Protein AF-A0A830EBN1-F1 (afdb_monomer_lite)

Structure (mmCIF, N/CA/C/O backbone):
data_AF-A0A830EBN1-F1
#
_entry.id   AF-A0A830EBN1-F1
#
loop_
_atom_site.group_PDB
_atom_site.id
_atom_site.type_symbol
_atom_site.label_atom_id
_atom_site.label_alt_id
_atom_site.label_comp_id
_atom_site.label_asym_id
_atom_site.label_entity_id
_atom_site.label_seq_id
_atom_site.pdbx_PDB_ins_code
_atom_site.Cartn_x
_atom_site.Cartn_y
_atom_site.Cartn_z
_atom_site.occupancy
_atom_site.B_iso_or_equiv
_atom_site.auth_seq_id
_atom_site.auth_comp_id
_atom_site.auth_asym_id
_atom_site.auth_atom_id
_atom_site.pdbx_PDB_model_num
ATOM 1 N N . MET A 1 1 ? -0.685 -20.969 8.853 1.00 70.69 1 MET A N 1
ATOM 2 C CA . MET A 1 1 ? -1.370 -19.666 8.851 1.00 70.69 1 MET A CA 1
ATOM 3 C C . MET A 1 1 ? -0.348 -18.597 8.576 1.00 70.69 1 MET A C 1
ATOM 5 O O . MET A 1 1 ? 0.667 -18.531 9.270 1.00 70.69 1 MET A O 1
ATOM 9 N N . CYS A 1 2 ? -0.583 -17.829 7.527 1.00 92.38 2 CYS A N 1
ATOM 10 C CA . CYS A 1 2 ? 0.282 -16.742 7.119 1.00 92.38 2 CYS A CA 1
ATOM 11 C C . CYS A 1 2 ? -0.024 -15.488 7.943 1.00 92.38 2 CYS A C 1
ATOM 13 O O . CYS A 1 2 ? -1.070 -15.377 8.577 1.00 92.38 2 CYS A O 1
ATOM 15 N N . LYS A 1 3 ? 0.918 -14.539 7.991 1.00 92.75 3 LYS A N 1
ATOM 16 C CA . LYS A 1 3 ? 0.758 -13.312 8.793 1.00 92.75 3 LYS A CA 1
ATOM 17 C C . LYS A 1 3 ? -0.516 -12.542 8.419 1.00 92.75 3 LYS A C 1
ATOM 19 O O . LYS A 1 3 ? -1.143 -11.963 9.300 1.00 92.75 3 LYS A O 1
ATOM 24 N N . VAL A 1 4 ? -0.882 -12.558 7.136 1.00 96.50 4 VAL A N 1
ATOM 25 C CA . VAL A 1 4 ? -2.107 -11.932 6.628 1.00 96.50 4 VAL A CA 1
ATOM 26 C C . VAL A 1 4 ? -3.344 -12.624 7.210 1.00 96.50 4 VAL A C 1
ATOM 28 O O . VAL A 1 4 ? -4.146 -11.926 7.817 1.00 96.50 4 VAL A O 1
ATOM 31 N N . ASP A 1 5 ? -3.435 -13.962 7.178 1.00 96.12 5 ASP A N 1
ATOM 32 C CA . ASP A 1 5 ? -4.521 -14.723 7.834 1.00 96.12 5 ASP A CA 1
ATOM 33 C C . ASP A 1 5 ? -4.655 -14.373 9.317 1.00 96.12 5 ASP A C 1
ATOM 35 O O . ASP A 1 5 ? -5.743 -14.099 9.818 1.00 96.12 5 ASP A O 1
ATOM 39 N N . VAL A 1 6 ? -3.520 -14.349 10.026 1.00 96.12 6 VAL A N 1
ATOM 40 C CA . VAL A 1 6 ? -3.481 -14.040 11.460 1.00 96.12 6 VAL A CA 1
ATOM 41 C C . VAL A 1 6 ? -4.021 -12.634 11.721 1.00 96.12 6 VAL A C 1
ATOM 43 O O . VAL A 1 6 ? -4.762 -12.426 12.680 1.00 96.12 6 VAL A O 1
ATOM 46 N N . ALA A 1 7 ? -3.673 -11.663 10.875 1.00 96.69 7 ALA A N 1
ATOM 47 C CA . ALA A 1 7 ? -4.194 -10.307 10.976 1.00 96.69 7 ALA A CA 1
ATOM 48 C C . ALA A 1 7 ? -5.689 -10.232 10.610 1.00 96.69 7 ALA A C 1
ATOM 50 O O . ALA A 1 7 ? -6.449 -9.568 11.318 1.00 96.69 7 ALA A O 1
ATOM 51 N N . ILE A 1 8 ? -6.136 -10.943 9.571 1.00 97.44 8 ILE A N 1
ATOM 52 C CA . ILE A 1 8 ? -7.555 -11.032 9.195 1.00 97.44 8 ILE A CA 1
ATOM 53 C C . ILE A 1 8 ? -8.380 -11.544 10.376 1.00 97.44 8 ILE A C 1
ATOM 55 O O . ILE A 1 8 ? -9.360 -10.903 10.756 1.00 97.44 8 ILE A O 1
ATOM 59 N N . GLU A 1 9 ? -7.957 -12.640 11.004 1.00 96.12 9 GLU A N 1
ATOM 60 C CA . GLU A 1 9 ? -8.670 -13.243 12.129 1.00 96.12 9 GLU A CA 1
ATOM 61 C C . GLU A 1 9 ? -8.631 -12.349 13.378 1.00 96.12 9 GLU A C 1
ATOM 63 O O . GLU A 1 9 ? -9.677 -12.017 13.942 1.00 96.12 9 GLU A O 1
ATOM 68 N N . ARG A 1 10 ? -7.443 -11.874 13.781 1.00 95.81 10 ARG A N 1
ATOM 69 C CA . ARG A 1 10 ? -7.257 -11.045 14.990 1.00 95.81 10 ARG A CA 1
ATOM 70 C C . ARG A 1 10 ? -8.081 -9.757 14.949 1.00 95.81 10 ARG A C 1
ATOM 72 O O . ARG A 1 10 ? -8.691 -9.356 15.949 1.00 95.81 10 ARG A O 1
ATOM 79 N N . TYR A 1 11 ? -8.110 -9.094 13.797 1.00 95.94 11 TYR A N 1
ATOM 80 C CA . TYR A 1 11 ? -8.814 -7.822 13.636 1.00 95.94 11 TYR A CA 1
ATOM 81 C C . TYR A 1 11 ? -10.229 -7.993 13.065 1.00 95.94 11 TYR A C 1
ATOM 83 O O . TYR A 1 11 ? -11.012 -7.041 13.067 1.00 95.94 11 TYR A O 1
ATOM 91 N N . GLY A 1 12 ? -10.627 -9.214 12.697 1.00 95.31 12 GLY A N 1
ATOM 92 C CA . GLY A 1 12 ? -11.934 -9.503 12.108 1.00 95.31 12 GLY A CA 1
ATOM 93 C C . GLY A 1 12 ? -12.144 -8.713 10.819 1.00 95.31 12 GLY A C 1
ATOM 94 O O . GLY A 1 12 ? -13.137 -7.993 10.697 1.00 95.31 12 GLY A O 1
ATOM 95 N N . LEU A 1 13 ? -11.161 -8.770 9.917 1.00 95.94 13 LEU A N 1
ATOM 96 C CA . LEU A 1 13 ? -11.198 -8.055 8.646 1.00 95.94 13 LEU A CA 1
ATOM 97 C C . LEU A 1 13 ? -12.148 -8.765 7.684 1.00 95.94 13 LEU A C 1
ATOM 99 O O . LEU A 1 13 ? -12.043 -9.967 7.459 1.00 95.94 13 LEU A O 1
ATOM 103 N N . ALA A 1 14 ? -13.066 -8.000 7.102 1.00 93.00 14 ALA A N 1
ATOM 104 C CA . ALA A 1 14 ? -14.012 -8.486 6.108 1.00 93.00 14 ALA A CA 1
ATOM 105 C C . ALA A 1 14 ? -13.741 -7.844 4.746 1.00 93.00 14 ALA A C 1
ATOM 107 O O . ALA A 1 14 ? -13.269 -6.697 4.666 1.00 93.00 14 ALA A O 1
ATOM 108 N N . ALA A 1 15 ? -14.091 -8.568 3.682 1.00 91.75 15 ALA A N 1
ATOM 109 C CA . ALA A 1 15 ? -14.061 -8.049 2.323 1.00 91.75 15 ALA A CA 1
ATOM 110 C C . ALA A 1 15 ? -14.833 -6.714 2.224 1.00 91.75 15 ALA A C 1
ATOM 112 O O . ALA A 1 15 ? -15.796 -6.490 2.964 1.00 91.75 15 ALA A O 1
ATOM 113 N N . PRO A 1 16 ? -14.415 -5.788 1.345 1.00 83.62 16 PRO A N 1
ATOM 114 C CA . PRO A 1 16 ? -15.029 -4.462 1.252 1.00 83.62 16 PRO A CA 1
ATOM 115 C C . PRO A 1 16 ? -16.444 -4.492 0.660 1.00 83.62 16 PRO A C 1
ATOM 117 O O . PRO A 1 16 ? -17.222 -3.570 0.884 1.00 83.62 16 PRO A O 1
ATOM 120 N N . THR A 1 17 ? -16.790 -5.539 -0.091 1.00 80.50 17 THR A N 1
ATOM 121 C CA . THR A 1 17 ? -18.107 -5.704 -0.714 1.00 80.50 17 THR A CA 1
ATOM 122 C C . THR A 1 17 ? -18.579 -7.145 -0.553 1.00 80.50 17 THR A C 1
ATOM 124 O O . THR A 1 17 ? -17.757 -8.052 -0.450 1.00 80.50 17 THR A O 1
ATOM 127 N N . GLY A 1 18 ? -19.893 -7.376 -0.609 1.00 83.00 18 GLY A N 1
ATOM 128 C CA . GLY A 1 18 ? -20.471 -8.728 -0.584 1.00 83.00 18 GLY A CA 1
ATOM 129 C C . GLY A 1 18 ? -20.255 -9.546 -1.864 1.00 83.00 18 GLY A C 1
ATOM 130 O O . GLY A 1 18 ? -20.915 -10.561 -2.041 1.00 83.00 18 GLY A O 1
ATOM 131 N N . ARG A 1 19 ? -19.392 -9.087 -2.784 1.00 86.50 19 ARG A N 1
ATOM 132 C CA . ARG A 1 19 ? -18.994 -9.834 -3.988 1.00 86.50 19 ARG A CA 1
ATOM 133 C C . ARG A 1 19 ? -17.970 -10.931 -3.678 1.00 86.50 19 ARG A C 1
ATOM 135 O O . ARG A 1 19 ? -17.859 -11.865 -4.462 1.00 86.50 19 ARG A O 1
ATOM 142 N N . TYR A 1 20 ? -17.223 -10.792 -2.588 1.00 90.69 20 TYR A N 1
ATOM 143 C CA . TYR A 1 20 ? -16.140 -11.700 -2.222 1.00 90.69 20 TYR A CA 1
ATOM 144 C C . TYR A 1 20 ? -16.466 -12.350 -0.881 1.00 90.69 20 TYR A C 1
ATOM 146 O O . TYR A 1 20 ? -16.940 -11.665 0.030 1.00 90.69 20 TYR A O 1
ATOM 154 N N . ASP A 1 21 ? -16.198 -13.648 -0.763 1.00 92.06 21 ASP A N 1
ATOM 155 C CA . ASP A 1 21 ? -16.495 -14.408 0.453 1.00 92.06 21 ASP A CA 1
ATOM 156 C C . ASP A 1 21 ? -15.495 -14.086 1.576 1.00 92.06 21 ASP A C 1
ATOM 158 O O . ASP A 1 21 ? -15.846 -14.094 2.758 1.00 92.06 21 ASP A O 1
ATOM 162 N N . SER A 1 22 ? -14.260 -13.728 1.211 1.00 94.81 22 SER A N 1
ATOM 163 C CA . SER A 1 22 ? -13.191 -13.383 2.145 1.00 94.81 22 SER A CA 1
ATOM 164 C C . SER A 1 22 ? -12.309 -12.224 1.660 1.00 94.81 22 SER A C 1
ATOM 166 O O . SER A 1 22 ? -12.374 -11.773 0.512 1.00 94.81 22 SER A O 1
ATOM 168 N N . VAL A 1 23 ? -11.464 -11.713 2.563 1.00 96.38 23 VAL A N 1
ATOM 169 C CA . VAL A 1 23 ? -10.404 -10.754 2.203 1.00 96.38 23 VAL A CA 1
ATOM 170 C C . VAL A 1 23 ? -9.401 -11.396 1.242 1.00 96.38 23 VAL A C 1
ATOM 172 O O . VAL A 1 23 ? -8.909 -10.712 0.349 1.00 96.38 23 VAL A O 1
ATOM 175 N N . ASP A 1 24 ? -9.139 -12.694 1.382 1.00 96.12 24 ASP A N 1
ATOM 176 C CA . ASP A 1 24 ? -8.218 -13.432 0.519 1.00 96.12 24 ASP A CA 1
ATOM 177 C C . ASP A 1 24 ? -8.736 -13.525 -0.917 1.00 96.12 24 ASP A C 1
ATOM 179 O O . ASP A 1 24 ? -7.998 -13.212 -1.853 1.00 96.12 24 ASP A O 1
ATOM 183 N N . ASP A 1 25 ? -10.026 -13.824 -1.094 1.00 94.06 25 ASP A N 1
ATOM 184 C CA . ASP A 1 25 ? -10.668 -13.838 -2.416 1.00 94.06 25 ASP A CA 1
ATOM 185 C C . ASP A 1 25 ? -10.613 -12.459 -3.076 1.00 94.06 25 ASP A C 1
ATOM 187 O O . ASP A 1 25 ? -10.340 -12.335 -4.272 1.00 94.06 25 ASP A O 1
ATOM 191 N N . TYR A 1 26 ? -10.836 -11.402 -2.289 1.00 94.62 26 TYR A N 1
ATOM 192 C CA . TYR A 1 26 ? -10.704 -10.029 -2.765 1.00 94.62 26 TYR A CA 1
ATOM 193 C C . TYR A 1 26 ? -9.268 -9.723 -3.215 1.00 94.62 26 TYR A C 1
ATOM 195 O O . TYR A 1 26 ? -9.061 -9.188 -4.306 1.00 94.62 26 TYR A O 1
ATOM 203 N N . LEU A 1 27 ? -8.270 -10.069 -2.398 1.00 94.81 27 LEU A N 1
ATOM 204 C CA . LEU A 1 27 ? -6.861 -9.821 -2.700 1.00 94.81 27 LEU A CA 1
ATOM 205 C C . LEU A 1 27 ? -6.412 -10.582 -3.955 1.00 94.81 27 LEU A C 1
ATOM 207 O O . LEU A 1 27 ? -5.762 -9.985 -4.815 1.00 94.81 27 LEU A O 1
ATOM 211 N N . LEU A 1 28 ? -6.794 -11.855 -4.102 1.00 92.56 28 LEU A N 1
ATOM 212 C CA . LEU A 1 28 ? -6.519 -12.654 -5.300 1.00 92.56 28 LEU A CA 1
ATOM 213 C C . LEU A 1 28 ? -7.176 -12.063 -6.545 1.00 92.56 28 LEU A C 1
ATOM 215 O O . LEU A 1 28 ? -6.511 -11.903 -7.571 1.00 92.56 28 LEU A O 1
ATOM 219 N N . ALA A 1 29 ? -8.461 -11.712 -6.470 1.00 90.50 29 ALA A N 1
ATOM 220 C CA . ALA A 1 29 ? -9.191 -11.168 -7.608 1.00 90.50 29 ALA A CA 1
ATOM 221 C C . ALA A 1 29 ? -8.582 -9.844 -8.090 1.00 90.50 29 ALA A C 1
ATOM 223 O O . ALA A 1 29 ? -8.329 -9.684 -9.283 1.00 90.50 29 ALA A O 1
ATOM 224 N N . ARG A 1 30 ? -8.257 -8.929 -7.167 1.00 88.06 30 ARG A N 1
ATOM 225 C CA . ARG A 1 30 ? -7.616 -7.646 -7.500 1.00 88.06 30 ARG A CA 1
ATOM 226 C C . ARG A 1 30 ? -6.186 -7.822 -7.998 1.00 88.06 30 ARG A C 1
ATOM 228 O O . ARG A 1 30 ? -5.769 -7.120 -8.916 1.00 88.06 30 ARG A O 1
ATOM 235 N N . TRP A 1 31 ? -5.429 -8.756 -7.426 1.00 91.44 31 TRP A N 1
ATOM 236 C CA . TRP A 1 31 ? -4.068 -9.039 -7.874 1.00 91.44 31 TRP A CA 1
ATOM 237 C C . TRP A 1 31 ? -4.034 -9.641 -9.280 1.00 91.44 31 TRP A C 1
ATOM 239 O O . TRP A 1 31 ? -3.202 -9.251 -10.098 1.00 91.44 31 TRP A O 1
ATOM 249 N N . THR A 1 32 ? -4.940 -10.562 -9.595 1.00 81.00 32 THR A N 1
ATOM 250 C CA . THR A 1 32 ? -4.980 -11.245 -10.898 1.00 81.00 32 THR A CA 1
ATOM 251 C C . THR A 1 32 ? -5.745 -10.463 -11.965 1.00 81.00 32 THR A C 1
ATOM 253 O O . THR A 1 32 ? -5.464 -10.630 -13.149 1.00 81.00 32 THR A O 1
ATOM 256 N N . GLY A 1 33 ? -6.672 -9.588 -11.567 1.00 81.19 33 GLY A N 1
ATOM 257 C CA . GLY A 1 33 ? -7.647 -8.965 -12.467 1.00 81.19 33 GLY A CA 1
ATOM 258 C C . GLY A 1 33 ? -8.794 -9.908 -12.859 1.00 81.19 33 GLY A C 1
ATOM 259 O O . GLY A 1 33 ? -9.519 -9.634 -13.814 1.00 81.19 33 GLY A O 1
ATOM 260 N N . ALA A 1 34 ? -8.970 -11.033 -12.154 1.00 77.38 34 ALA A N 1
ATOM 261 C CA . ALA A 1 34 ? -9.977 -12.047 -12.484 1.00 77.38 34 ALA A CA 1
ATOM 262 C C . ALA A 1 34 ? -11.432 -11.544 -12.384 1.00 77.38 34 ALA A C 1
ATOM 264 O O . ALA A 1 34 ? -12.339 -12.152 -12.947 1.00 77.38 34 ALA A O 1
ATOM 265 N N . ASP A 1 35 ? -11.667 -10.423 -11.699 1.00 76.56 35 ASP A N 1
ATOM 266 C CA . ASP A 1 35 ? -12.977 -9.778 -11.566 1.00 76.56 35 ASP A CA 1
ATOM 267 C C . ASP A 1 35 ? -13.292 -8.760 -12.679 1.00 76.56 35 ASP A C 1
ATOM 269 O O . ASP A 1 35 ? -14.296 -8.042 -12.600 1.00 76.56 35 ASP A O 1
ATOM 273 N N . GLY A 1 36 ? -12.453 -8.707 -13.718 1.00 66.31 36 GLY A N 1
ATOM 274 C CA . GLY A 1 36 ? -12.587 -7.784 -14.843 1.00 66.31 36 GLY A CA 1
ATOM 275 C C . GLY A 1 36 ? -12.057 -6.376 -14.562 1.00 66.31 36 GLY A C 1
ATOM 276 O O . GLY A 1 36 ? -12.215 -5.498 -15.409 1.00 66.31 36 GLY A O 1
ATOM 277 N N . GLY A 1 37 ? -11.451 -6.144 -13.392 1.00 66.69 37 GLY A N 1
ATOM 278 C CA . GLY A 1 37 ? -10.714 -4.922 -13.083 1.00 66.69 37 GLY A CA 1
ATOM 279 C C . GLY A 1 37 ? -9.253 -4.974 -13.535 1.00 66.69 37 GLY A C 1
ATOM 280 O O . GLY A 1 37 ? -8.703 -6.033 -13.837 1.00 66.69 37 GLY A O 1
ATOM 281 N N . GLU A 1 38 ? -8.590 -3.816 -13.534 1.00 68.81 38 GLU A N 1
ATOM 282 C CA . GLU A 1 38 ? -7.138 -3.756 -13.721 1.00 68.81 38 GLU A CA 1
ATOM 283 C C . GLU A 1 38 ? -6.427 -4.494 -12.581 1.00 68.81 38 GLU A C 1
ATOM 285 O O . GLU A 1 38 ? -6.765 -4.317 -11.403 1.00 68.81 38 GLU A O 1
ATOM 290 N N . SER A 1 39 ? -5.438 -5.311 -12.951 1.00 74.69 39 SER A N 1
ATOM 291 C CA . SER A 1 39 ? -4.598 -6.040 -12.004 1.00 74.69 39 SER A CA 1
ATOM 292 C C . SER A 1 39 ? -3.743 -5.078 -11.179 1.00 74.69 39 SER A C 1
ATOM 294 O O . SER A 1 39 ? -3.021 -4.237 -11.719 1.00 74.69 39 SER A O 1
ATOM 296 N N . GLU A 1 40 ? -3.782 -5.245 -9.860 1.00 80.25 40 GLU A N 1
ATOM 297 C CA . GLU A 1 40 ? -3.013 -4.437 -8.921 1.00 80.25 40 GLU A CA 1
ATOM 298 C C . GLU A 1 40 ? -1.654 -5.048 -8.556 1.00 80.25 40 GLU A C 1
ATOM 300 O O . GLU A 1 40 ? -1.449 -6.264 -8.531 1.00 80.25 40 GLU A O 1
ATOM 305 N N . GLY A 1 41 ? -0.701 -4.178 -8.217 1.00 78.25 41 GLY A N 1
ATOM 306 C CA . GLY A 1 41 ? 0.607 -4.577 -7.707 1.00 78.25 41 GLY A CA 1
ATOM 307 C C . GLY A 1 41 ? 0.604 -4.856 -6.201 1.00 78.25 41 GLY A C 1
ATOM 308 O O . GLY A 1 41 ? -0.194 -4.308 -5.442 1.00 78.25 41 GLY A O 1
ATOM 309 N N . TYR A 1 42 ? 1.588 -5.633 -5.737 1.00 85.44 42 TYR A N 1
ATOM 310 C CA . TYR A 1 42 ? 1.730 -6.003 -4.322 1.00 85.44 42 TYR A CA 1
ATOM 311 C C . TYR A 1 42 ? 1.743 -4.808 -3.363 1.00 85.44 42 TYR A C 1
ATOM 313 O O . TYR A 1 42 ? 1.192 -4.899 -2.270 1.00 85.44 42 TYR A O 1
ATOM 321 N N . LYS A 1 43 ? 2.371 -3.688 -3.746 1.00 84.38 43 LYS A N 1
ATOM 322 C CA . LYS A 1 43 ? 2.459 -2.491 -2.895 1.00 84.38 43 LYS A CA 1
ATOM 323 C C . LYS A 1 43 ? 1.090 -1.848 -2.668 1.00 84.38 43 LYS A C 1
ATOM 325 O O . LYS A 1 43 ? 0.768 -1.548 -1.524 1.00 84.38 43 LYS A O 1
ATOM 330 N N . SER A 1 44 ? 0.292 -1.699 -3.725 1.00 87.00 44 SER A N 1
ATOM 331 C CA . SER A 1 44 ? -1.061 -1.138 -3.644 1.00 87.00 44 SER A CA 1
ATOM 332 C C . SER A 1 44 ? -1.956 -2.001 -2.759 1.00 87.00 44 SER A C 1
ATOM 334 O O . SER A 1 44 ? -2.552 -1.498 -1.810 1.00 87.00 44 SER A O 1
ATOM 336 N N . LEU A 1 45 ? -1.930 -3.320 -2.970 1.00 93.25 45 LEU A N 1
ATOM 337 C CA . LEU A 1 45 ? -2.686 -4.276 -2.156 1.00 93.25 45 LEU A CA 1
ATOM 338 C C . LEU A 1 45 ? -2.238 -4.292 -0.691 1.00 93.25 45 LEU A C 1
ATOM 340 O O . LEU A 1 45 ? -3.064 -4.409 0.210 1.00 93.25 45 LEU A O 1
ATOM 344 N N . THR A 1 46 ? -0.937 -4.134 -0.438 1.00 93.19 46 THR A N 1
ATOM 345 C CA . THR A 1 46 ? -0.397 -4.033 0.926 1.00 93.19 46 THR A CA 1
ATOM 346 C C . THR A 1 46 ? -0.904 -2.778 1.627 1.00 93.19 46 THR A C 1
ATOM 348 O O . THR A 1 46 ? -1.368 -2.861 2.760 1.00 93.19 46 THR A O 1
ATOM 351 N N . ALA A 1 47 ? -0.847 -1.626 0.953 1.00 93.31 47 ALA A N 1
ATOM 352 C CA . ALA A 1 47 ? -1.344 -0.373 1.507 1.00 93.31 47 ALA A CA 1
ATOM 353 C C . ALA A 1 47 ? -2.849 -0.450 1.784 1.00 93.31 47 ALA A C 1
ATOM 355 O O . ALA A 1 47 ? -3.286 -0.101 2.876 1.00 93.31 47 ALA A O 1
ATOM 356 N N . TRP A 1 48 ? -3.628 -0.982 0.838 1.00 95.69 48 TRP A N 1
ATOM 357 C CA . TRP A 1 48 ? -5.058 -1.217 1.022 1.00 95.69 48 TRP A CA 1
ATOM 358 C C . TRP A 1 48 ? -5.341 -2.103 2.245 1.00 95.69 48 TRP A C 1
ATOM 360 O O . TRP A 1 48 ? -6.149 -1.743 3.103 1.00 95.69 48 TRP A O 1
ATOM 370 N N . PHE A 1 49 ? -4.639 -3.234 2.361 1.00 98.00 49 PHE A N 1
ATOM 371 C CA . PHE A 1 49 ? -4.813 -4.174 3.466 1.00 98.00 49 PHE A CA 1
ATOM 372 C C . PHE A 1 49 ? -4.488 -3.529 4.819 1.00 98.00 49 PHE A C 1
ATOM 374 O O . PHE A 1 49 ? -5.289 -3.597 5.753 1.00 98.00 49 PHE A O 1
ATOM 381 N N . ASN A 1 50 ? -3.341 -2.854 4.917 1.00 98.12 50 ASN A N 1
ATOM 382 C CA . ASN A 1 50 ? -2.901 -2.224 6.159 1.00 98.12 50 ASN A CA 1
ATOM 383 C C . ASN A 1 50 ? -3.804 -1.055 6.568 1.00 98.12 50 ASN A C 1
ATOM 385 O O . ASN A 1 50 ? -4.128 -0.929 7.746 1.00 98.12 50 ASN A O 1
ATOM 389 N N . LYS A 1 51 ? -4.275 -0.240 5.615 1.00 97.62 51 LYS A N 1
ATOM 390 C CA . LYS A 1 51 ? -5.249 0.829 5.892 1.00 97.62 51 LYS A CA 1
ATOM 391 C C . LYS A 1 51 ? -6.577 0.266 6.390 1.00 97.62 51 LYS A C 1
ATOM 393 O O . LYS A 1 51 ? -7.198 0.845 7.275 1.00 97.62 51 LYS A O 1
ATOM 398 N N . ARG A 1 52 ? -7.001 -0.897 5.888 1.00 96.75 52 ARG A N 1
ATOM 399 C CA . ARG A 1 52 ? -8.209 -1.568 6.384 1.00 96.75 52 ARG A CA 1
ATOM 400 C C . ARG A 1 52 ? -8.034 -2.123 7.798 1.00 96.75 52 ARG A C 1
ATOM 402 O O . ARG A 1 52 ? -8.964 -2.036 8.597 1.00 96.75 52 ARG A O 1
ATOM 409 N N . LEU A 1 53 ? -6.848 -2.637 8.124 1.00 97.62 53 LEU A N 1
ATOM 410 C CA . LEU A 1 53 ? -6.482 -3.000 9.495 1.00 97.62 53 LEU A CA 1
ATOM 411 C C . LEU A 1 53 ? -6.521 -1.770 10.413 1.00 97.62 53 LEU A C 1
ATOM 413 O O . LEU A 1 53 ? -7.164 -1.819 11.461 1.00 97.62 53 LEU A O 1
ATOM 417 N N . LEU A 1 54 ? -5.909 -0.662 9.989 1.00 97.94 54 LEU A N 1
ATOM 418 C CA . LEU A 1 54 ? -5.893 0.607 10.719 1.00 97.94 54 LEU A CA 1
ATOM 419 C C . LEU A 1 54 ? -7.310 1.117 11.006 1.00 97.94 54 LEU A C 1
ATOM 421 O O . LEU A 1 54 ? -7.668 1.332 12.162 1.00 97.94 54 LEU A O 1
ATOM 425 N N . ALA A 1 55 ? -8.143 1.208 9.966 1.00 97.12 55 ALA A N 1
ATOM 426 C CA . ALA A 1 55 ? -9.545 1.598 10.079 1.00 97.12 55 ALA A CA 1
ATOM 427 C C . ALA A 1 55 ? -10.289 0.731 11.097 1.00 97.12 55 ALA A C 1
ATOM 429 O O . ALA A 1 55 ? -11.008 1.241 11.953 1.00 97.12 55 ALA A O 1
ATOM 430 N N . ARG A 1 56 ? -10.055 -0.585 11.070 1.00 97.06 56 ARG A N 1
ATOM 431 C CA . ARG A 1 56 ? -10.705 -1.510 11.994 1.00 97.06 56 ARG A CA 1
ATOM 432 C C . ARG A 1 56 ? -10.286 -1.300 13.448 1.00 97.06 56 ARG A C 1
ATOM 434 O O . ARG A 1 56 ? -11.107 -1.462 14.354 1.00 97.06 56 ARG A O 1
ATOM 441 N N . VAL A 1 57 ? -9.023 -0.962 13.686 1.00 97.62 57 VAL A N 1
ATOM 442 C CA . VAL A 1 57 ? -8.531 -0.610 15.024 1.00 97.62 57 VAL A CA 1
ATOM 443 C C . VAL A 1 57 ? -9.133 0.714 15.486 1.00 97.62 57 VAL A C 1
ATOM 445 O O . VAL A 1 57 ? -9.545 0.807 16.640 1.00 97.62 57 VAL A O 1
ATOM 448 N N . TYR A 1 58 ? -9.276 1.696 14.597 1.00 97.12 58 TYR A N 1
ATOM 449 C CA . TYR A 1 58 ? -9.877 2.990 14.934 1.00 97.12 58 TYR A CA 1
ATOM 450 C C . TYR A 1 58 ? -11.350 2.834 15.309 1.00 97.12 58 TYR A C 1
ATOM 452 O O . TYR A 1 58 ? -11.755 3.270 16.386 1.00 97.12 58 TYR A O 1
ATOM 460 N N . GLU A 1 59 ? -12.122 2.103 14.500 1.00 95.44 59 GLU A N 1
ATOM 461 C CA . GLU A 1 59 ? -13.526 1.783 14.784 1.00 95.44 59 GLU A CA 1
ATOM 462 C C . GLU A 1 59 ? -13.706 1.134 16.163 1.00 95.44 59 GLU A C 1
ATOM 464 O O . GLU A 1 59 ? -14.599 1.509 16.922 1.00 95.44 59 GLU A O 1
ATOM 469 N N . ARG A 1 60 ? -12.858 0.152 16.506 1.00 95.88 60 ARG A N 1
ATOM 470 C CA . ARG A 1 60 ? -12.939 -0.577 17.785 1.00 95.88 60 ARG A CA 1
ATOM 471 C C . ARG A 1 60 ? -12.648 0.307 18.999 1.00 95.88 60 ARG A C 1
ATOM 473 O O . ARG A 1 60 ? -13.152 0.003 20.076 1.00 95.88 60 ARG A O 1
ATOM 480 N N . ASN A 1 61 ? -11.873 1.373 18.819 1.00 96.69 61 ASN A N 1
ATOM 481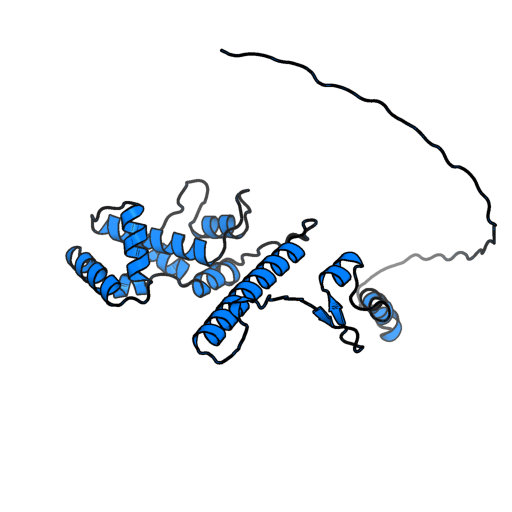 C CA . ASN A 1 61 ? -11.516 2.322 19.874 1.00 96.69 61 ASN A CA 1
ATOM 482 C C . ASN A 1 61 ? -12.341 3.620 19.813 1.00 96.69 61 ASN A C 1
ATOM 484 O O . ASN A 1 61 ? -12.075 4.554 20.559 1.00 96.69 61 ASN A O 1
ATOM 488 N N . GLY A 1 62 ? -13.367 3.686 18.954 1.00 94.62 62 GLY A N 1
ATOM 489 C CA . GLY A 1 62 ? -14.244 4.856 18.847 1.00 94.62 62 GLY A CA 1
ATOM 490 C C . GLY A 1 62 ? -13.576 6.092 18.234 1.00 94.62 62 GLY A C 1
ATOM 491 O O . GLY A 1 62 ? -14.067 7.203 18.431 1.00 94.62 62 GLY A O 1
ATOM 492 N N . ARG A 1 63 ? -12.475 5.905 17.499 1.00 94.88 63 ARG A N 1
ATOM 493 C CA . ARG A 1 63 ? -11.745 6.962 16.789 1.00 94.88 63 ARG A CA 1
ATOM 494 C C . ARG A 1 63 ? -12.378 7.202 15.417 1.00 94.88 63 ARG A C 1
ATOM 496 O O . ARG A 1 63 ? -12.849 6.265 14.775 1.00 94.88 63 ARG A O 1
ATOM 503 N N . ASP A 1 64 ? -12.391 8.460 14.974 1.00 90.69 64 ASP A N 1
ATOM 504 C CA . ASP A 1 64 ? -12.959 8.844 13.676 1.00 90.69 64 ASP A CA 1
ATOM 505 C C . ASP A 1 64 ? -12.174 8.210 12.513 1.00 90.69 64 ASP A C 1
ATOM 507 O O . ASP A 1 64 ? -10.938 8.143 12.534 1.00 90.69 64 ASP A O 1
ATOM 511 N N . VAL A 1 65 ? -12.908 7.749 11.501 1.00 92.50 65 VAL A N 1
ATOM 512 C CA . VAL A 1 65 ? -12.395 7.039 10.332 1.00 92.50 65 VAL A CA 1
ATOM 513 C C . VAL A 1 65 ? -12.792 7.818 9.085 1.00 92.50 65 VAL A C 1
ATOM 515 O O . VAL A 1 65 ? -13.890 7.667 8.552 1.00 92.50 65 VAL A O 1
ATOM 518 N N . THR A 1 66 ? -11.866 8.645 8.605 1.00 94.50 66 THR A N 1
ATOM 519 C CA . THR A 1 66 ? -11.961 9.300 7.296 1.00 94.50 66 THR A CA 1
ATOM 520 C C . THR A 1 66 ? -10.799 8.860 6.423 1.00 94.50 66 THR A C 1
ATOM 522 O O . THR A 1 66 ? -9.698 8.653 6.932 1.00 94.50 66 THR A O 1
ATOM 525 N N . ASP A 1 67 ? -11.020 8.764 5.111 1.00 89.06 67 ASP A N 1
ATOM 526 C CA . ASP A 1 67 ? -9.970 8.361 4.164 1.00 89.06 67 ASP A CA 1
ATOM 527 C C . ASP A 1 67 ? -8.742 9.279 4.261 1.00 89.06 67 ASP A C 1
ATOM 529 O O . ASP A 1 67 ? -7.616 8.803 4.314 1.00 89.06 67 ASP A O 1
ATOM 533 N N . VAL A 1 68 ? -8.957 10.593 4.405 1.00 93.94 68 VAL A N 1
ATOM 534 C CA . VAL A 1 68 ? -7.874 11.582 4.545 1.00 93.94 68 VAL A CA 1
ATOM 535 C C . VAL A 1 68 ? -7.025 11.326 5.795 1.00 93.94 68 VAL A C 1
ATOM 537 O O . VAL A 1 68 ? -5.799 11.380 5.724 1.00 93.94 68 VAL A O 1
ATOM 540 N N . ARG A 1 69 ? -7.661 11.038 6.939 1.00 94.00 69 ARG A N 1
ATOM 541 C CA . ARG A 1 69 ? -6.952 10.736 8.192 1.00 94.00 69 ARG A CA 1
ATOM 542 C C . ARG A 1 69 ? -6.231 9.397 8.105 1.00 94.00 69 ARG A C 1
ATOM 544 O O . ARG A 1 69 ? -5.075 9.318 8.499 1.00 94.00 69 ARG A O 1
ATOM 551 N N . LEU A 1 70 ? -6.896 8.368 7.577 1.00 96.25 70 LEU A N 1
ATOM 552 C CA . LEU A 1 70 ? -6.299 7.046 7.397 1.00 96.25 70 LEU A CA 1
ATOM 553 C C . LEU A 1 70 ? -5.072 7.105 6.497 1.00 96.25 70 LEU A C 1
ATOM 555 O O . LEU A 1 70 ? -4.076 6.467 6.810 1.00 96.25 70 LEU A O 1
ATOM 559 N N . ASP A 1 71 ? -5.139 7.853 5.399 1.00 95.31 71 ASP A N 1
ATOM 560 C CA . ASP A 1 71 ? -4.030 7.991 4.464 1.00 95.31 71 ASP A CA 1
ATOM 561 C C . ASP A 1 71 ? -2.837 8.682 5.124 1.00 95.31 71 ASP A C 1
ATOM 563 O O . ASP A 1 71 ? -1.745 8.117 5.126 1.00 95.31 71 ASP A O 1
ATOM 567 N N . ALA A 1 72 ? -3.064 9.842 5.745 1.00 96.19 72 ALA A N 1
ATOM 568 C CA . ALA A 1 72 ? -2.009 10.609 6.400 1.00 96.19 72 ALA A CA 1
ATOM 569 C C . ALA A 1 72 ? -1.365 9.841 7.568 1.00 96.19 72 ALA A C 1
ATOM 571 O O . ALA A 1 72 ? -0.143 9.764 7.670 1.00 96.19 72 ALA A O 1
ATOM 572 N N . GLU A 1 73 ? -2.174 9.235 8.439 1.00 97.56 73 GLU A N 1
ATOM 573 C CA . GLU A 1 73 ? -1.664 8.521 9.614 1.00 97.56 73 GLU A CA 1
ATOM 574 C C . GLU A 1 73 ? -1.030 7.181 9.233 1.00 97.56 73 GLU A C 1
ATOM 576 O O . GLU A 1 73 ? -0.027 6.793 9.824 1.00 97.56 73 GLU A O 1
ATOM 581 N N . TYR A 1 74 ? -1.542 6.489 8.209 1.00 97.75 74 TYR A N 1
ATOM 582 C CA . TYR A 1 74 ? -0.866 5.311 7.668 1.00 97.75 74 TYR A CA 1
ATOM 583 C C . TYR A 1 74 ? 0.520 5.660 7.126 1.00 97.75 74 TYR A C 1
ATOM 585 O O . TYR A 1 74 ? 1.472 4.942 7.419 1.00 97.75 74 TYR A O 1
ATOM 593 N N . GLU A 1 75 ? 0.641 6.742 6.350 1.00 96.44 75 GLU A N 1
ATOM 594 C CA . GLU A 1 75 ? 1.923 7.188 5.796 1.00 96.44 75 GLU A CA 1
ATOM 595 C C . GLU A 1 75 ? 2.932 7.538 6.892 1.00 96.44 75 GLU A C 1
ATOM 597 O O . GLU A 1 75 ? 4.073 7.089 6.811 1.00 96.44 75 GLU A O 1
ATOM 602 N N . ALA A 1 76 ? 2.502 8.241 7.942 1.00 97.75 76 ALA A N 1
ATOM 603 C CA . ALA A 1 76 ? 3.339 8.529 9.106 1.00 97.75 76 ALA A CA 1
ATOM 604 C C . ALA A 1 76 ? 3.785 7.250 9.844 1.00 97.75 76 ALA A C 1
ATOM 606 O O . ALA A 1 76 ? 4.947 7.117 10.213 1.00 97.75 76 ALA A O 1
ATOM 607 N N . LEU A 1 77 ? 2.885 6.273 10.016 1.00 97.38 77 LEU A N 1
ATOM 608 C CA . LEU A 1 77 ? 3.169 5.028 10.742 1.00 97.38 77 LEU A CA 1
ATOM 609 C C . LEU A 1 77 ? 4.119 4.071 10.007 1.00 97.38 77 LEU A C 1
ATOM 611 O O . LEU A 1 77 ? 4.792 3.272 10.654 1.00 97.38 77 LEU A O 1
ATOM 615 N N . VAL A 1 78 ? 4.138 4.092 8.670 1.00 93.56 78 VAL A N 1
ATOM 616 C CA . VAL A 1 78 ? 5.005 3.212 7.856 1.00 93.56 78 VAL A CA 1
ATOM 617 C C . VAL A 1 78 ? 6.186 3.938 7.217 1.00 93.56 78 VAL A C 1
ATOM 619 O O . VAL A 1 78 ? 6.979 3.305 6.515 1.00 93.56 78 VAL A O 1
ATOM 622 N N . GLY A 1 79 ? 6.259 5.255 7.399 1.00 90.50 79 GLY A N 1
ATOM 623 C CA . GLY A 1 79 ? 7.337 6.102 6.919 1.00 90.50 79 GLY A CA 1
ATOM 624 C C . GLY A 1 79 ? 8.619 5.944 7.734 1.00 90.50 79 GLY A C 1
ATOM 625 O O . GLY A 1 79 ? 8.662 5.256 8.751 1.00 90.50 79 GLY A O 1
ATOM 626 N N . ASP A 1 80 ? 9.676 6.606 7.267 1.00 88.50 80 ASP A N 1
ATOM 627 C CA . ASP A 1 80 ? 10.993 6.598 7.916 1.00 88.50 80 ASP A CA 1
ATOM 628 C C . ASP A 1 80 ? 11.221 7.836 8.818 1.00 88.50 80 ASP A C 1
ATOM 630 O O . ASP A 1 80 ? 12.319 8.012 9.349 1.00 88.50 80 ASP A O 1
ATOM 634 N N . ASP A 1 81 ? 10.226 8.722 8.961 1.00 95.38 81 ASP A N 1
ATOM 635 C CA . ASP A 1 81 ? 10.323 9.928 9.794 1.00 95.38 81 ASP A CA 1
ATOM 636 C C . ASP A 1 81 ? 9.882 9.631 11.239 1.00 95.38 81 ASP A C 1
ATOM 638 O O . ASP A 1 81 ? 8.708 9.393 11.524 1.00 95.38 81 ASP A O 1
ATOM 642 N N . GLU A 1 82 ? 10.845 9.633 12.165 1.00 94.19 82 GLU A N 1
ATOM 643 C CA . GLU A 1 82 ? 10.607 9.334 13.582 1.00 94.19 82 GLU A CA 1
ATOM 644 C C . GLU A 1 82 ? 9.723 10.379 14.284 1.00 94.19 82 GLU A C 1
ATOM 646 O O . GLU A 1 82 ? 9.075 10.049 15.279 1.00 94.19 82 GLU A O 1
ATOM 651 N N . LEU A 1 83 ? 9.694 11.629 13.802 1.00 96.31 83 LEU A N 1
ATOM 652 C CA . LEU A 1 83 ? 8.851 12.677 14.379 1.00 96.31 83 LEU A CA 1
ATOM 653 C C . LEU A 1 83 ? 7.393 12.463 13.978 1.00 96.31 83 LEU A C 1
ATOM 655 O O . LEU A 1 83 ? 6.532 12.435 14.855 1.00 96.31 83 LEU A O 1
ATOM 659 N N . ASP A 1 84 ? 7.139 12.227 12.688 1.00 96.50 84 ASP A N 1
ATOM 660 C CA . ASP A 1 84 ? 5.790 11.935 12.188 1.00 96.50 84 ASP A CA 1
ATOM 661 C C . ASP A 1 84 ? 5.224 10.670 12.856 1.00 96.50 84 ASP A C 1
ATOM 663 O O . ASP A 1 84 ? 4.077 10.658 13.313 1.00 96.50 84 ASP A O 1
ATOM 667 N N . TYR A 1 85 ? 6.049 9.621 12.988 1.00 97.50 85 TYR A N 1
ATOM 668 C CA . TYR A 1 85 ? 5.680 8.415 13.730 1.00 97.50 85 TYR A CA 1
ATOM 669 C C . TYR A 1 85 ? 5.345 8.730 15.191 1.00 97.50 85 TYR A C 1
ATOM 671 O O . TYR A 1 85 ? 4.306 8.304 15.695 1.00 97.50 85 TYR A O 1
ATOM 679 N N . GLY A 1 86 ? 6.220 9.469 15.881 1.00 97.81 86 GLY A N 1
ATOM 680 C CA . GLY A 1 86 ? 6.074 9.791 17.299 1.00 97.81 86 GLY A CA 1
ATOM 681 C C . GLY A 1 86 ? 4.813 10.598 17.607 1.00 97.81 86 GLY A C 1
ATOM 682 O O . GLY A 1 86 ? 4.130 10.304 18.591 1.00 97.81 86 GLY A O 1
ATOM 683 N N . ASP A 1 87 ? 4.473 11.561 16.751 1.00 98.00 87 ASP A N 1
ATOM 684 C CA . ASP A 1 87 ? 3.273 12.386 16.892 1.00 98.00 87 ASP A CA 1
ATOM 685 C C . ASP A 1 87 ? 1.998 11.543 16.749 1.00 98.00 87 ASP A C 1
ATOM 687 O O . ASP A 1 87 ? 1.108 11.604 17.606 1.00 98.00 87 ASP A O 1
ATOM 691 N N . VAL A 1 88 ? 1.925 10.693 15.718 1.00 98.06 88 VAL A N 1
ATOM 692 C CA . VAL A 1 88 ? 0.778 9.790 15.530 1.00 98.06 88 VAL A CA 1
ATOM 693 C C . VAL A 1 88 ? 0.714 8.745 16.643 1.00 98.06 88 VAL A C 1
ATOM 695 O O . VAL A 1 88 ? -0.366 8.486 17.170 1.00 98.06 88 VAL A O 1
ATOM 698 N N . ALA A 1 89 ? 1.844 8.178 17.067 1.00 98.25 89 ALA A N 1
ATOM 699 C CA . ALA A 1 89 ? 1.888 7.193 18.146 1.00 98.25 89 ALA A CA 1
ATOM 700 C C . ALA A 1 89 ? 1.408 7.769 19.490 1.00 98.25 89 ALA A C 1
ATOM 702 O O . ALA A 1 89 ? 0.668 7.104 20.218 1.00 98.25 89 ALA A O 1
ATOM 703 N N . ALA A 1 90 ? 1.780 9.010 19.816 1.00 98.06 90 ALA A N 1
ATOM 704 C CA . ALA A 1 90 ? 1.316 9.687 21.025 1.00 98.06 90 ALA A CA 1
ATOM 705 C C . ALA A 1 90 ? -0.196 9.978 20.987 1.00 98.06 90 ALA A C 1
ATOM 707 O O . ALA A 1 90 ? -0.889 9.811 21.997 1.00 98.06 90 ALA A O 1
ATOM 708 N N . ASP A 1 91 ? -0.719 10.376 19.825 1.00 97.19 91 ASP A N 1
ATOM 709 C CA . ASP A 1 91 ? -2.155 10.585 19.628 1.00 97.19 91 ASP A CA 1
ATOM 710 C C . ASP A 1 91 ? -2.934 9.261 19.743 1.00 97.19 91 ASP A C 1
ATOM 712 O O . ASP A 1 91 ? -3.929 9.182 20.462 1.00 97.19 91 ASP A O 1
ATOM 716 N N . LEU A 1 92 ? -2.429 8.182 19.135 1.00 97.69 92 LEU A N 1
ATOM 717 C CA . LEU A 1 92 ? -2.997 6.833 19.251 1.00 97.69 92 LEU A CA 1
ATOM 718 C C . LEU A 1 92 ? -3.030 6.319 20.692 1.00 97.69 92 LEU A C 1
ATOM 720 O O . LEU A 1 92 ? -4.029 5.732 21.114 1.00 97.69 92 LEU A O 1
ATOM 724 N N . ALA A 1 93 ? -1.985 6.586 21.475 1.00 97.50 93 ALA A N 1
ATOM 725 C CA . ALA A 1 93 ? -1.928 6.184 22.876 1.00 97.50 93 ALA A CA 1
ATOM 726 C C . ALA A 1 93 ? -3.028 6.848 23.726 1.00 97.50 93 ALA A C 1
ATOM 728 O O . ALA A 1 93 ? -3.511 6.242 24.685 1.00 97.50 93 ALA A O 1
ATOM 729 N N . THR A 1 94 ? -3.465 8.060 23.362 1.00 96.75 94 THR A N 1
ATOM 730 C CA . THR A 1 94 ? -4.583 8.752 24.033 1.00 96.75 94 THR A CA 1
ATOM 731 C C . THR A 1 94 ? -5.908 8.009 23.839 1.00 96.75 94 THR A C 1
ATOM 733 O O . THR A 1 94 ? -6.735 7.979 24.751 1.00 96.75 94 THR A O 1
ATOM 736 N N . ASP A 1 95 ? -6.060 7.325 22.704 1.00 96.19 95 ASP A N 1
ATOM 737 C CA . ASP A 1 95 ? -7.212 6.477 22.383 1.00 96.19 95 ASP A CA 1
ATOM 738 C C . ASP A 1 95 ? -7.019 5.013 22.829 1.00 96.19 95 ASP A C 1
ATOM 740 O O . ASP A 1 95 ? -7.834 4.146 22.512 1.00 96.19 95 ASP A O 1
ATOM 744 N N . GLY A 1 96 ? -5.947 4.714 23.575 1.00 96.62 96 GLY A N 1
ATOM 745 C CA . GLY A 1 96 ? -5.641 3.367 24.063 1.00 96.62 96 GLY A CA 1
ATOM 746 C C . GLY A 1 96 ? -5.100 2.411 22.995 1.00 96.62 96 GLY A C 1
ATOM 747 O O . GLY A 1 96 ? -5.155 1.196 23.187 1.00 96.62 96 GLY A O 1
ATOM 748 N N . ILE A 1 97 ? -4.587 2.935 21.879 1.00 98.12 97 ILE A N 1
ATOM 749 C CA . ILE A 1 97 ? -4.010 2.152 20.783 1.00 98.12 97 ILE A CA 1
ATOM 750 C C . ILE A 1 97 ? -2.483 2.133 20.917 1.00 98.12 97 ILE A C 1
ATOM 752 O O . ILE A 1 97 ? -1.835 3.177 20.915 1.00 98.12 97 ILE A O 1
ATOM 756 N N . ASP A 1 98 ? -1.903 0.935 20.989 1.00 97.62 98 ASP A N 1
ATOM 757 C CA . ASP A 1 98 ? -0.453 0.732 20.928 1.00 97.62 98 ASP A CA 1
ATOM 758 C C . ASP A 1 98 ? 0.016 0.755 19.460 1.00 97.62 98 ASP A C 1
ATOM 760 O O . ASP A 1 98 ? -0.337 -0.123 18.665 1.00 97.62 98 ASP A O 1
ATOM 764 N N . ALA A 1 99 ? 0.785 1.785 19.096 1.00 97.50 99 ALA A N 1
ATOM 765 C CA . ALA A 1 99 ? 1.279 1.986 17.735 1.00 97.50 99 ALA A CA 1
ATOM 766 C C . ALA A 1 99 ? 2.285 0.906 17.295 1.00 97.50 99 ALA A C 1
ATOM 768 O O . ALA A 1 99 ? 2.258 0.491 16.133 1.00 97.50 99 ALA A O 1
ATOM 769 N N . ASP A 1 100 ? 3.114 0.398 18.210 1.00 96.62 100 ASP A N 1
ATOM 770 C CA . ASP A 1 100 ? 4.099 -0.645 17.911 1.00 96.62 100 ASP A CA 1
ATOM 771 C C . ASP A 1 100 ? 3.402 -1.997 17.703 1.00 96.62 100 ASP A C 1
ATOM 773 O O . ASP A 1 100 ? 3.744 -2.756 16.792 1.00 96.62 100 ASP A O 1
ATOM 777 N N . GLU A 1 101 ? 2.374 -2.302 18.504 1.00 96.75 101 GLU A N 1
ATOM 778 C CA . GLU A 1 101 ? 1.546 -3.496 18.295 1.00 96.75 101 GLU A CA 1
ATOM 779 C C . GLU A 1 101 ? 0.806 -3.425 16.950 1.00 96.75 101 GLU A C 1
ATOM 781 O O . GLU A 1 101 ? 0.780 -4.397 16.185 1.00 96.75 101 GLU A O 1
ATOM 786 N N . LEU A 1 102 ? 0.215 -2.266 16.654 1.00 97.00 102 LEU A N 1
ATOM 787 C CA . LEU A 1 102 ? -0.541 -2.006 15.434 1.00 97.00 102 LEU A CA 1
ATOM 788 C C . LEU A 1 102 ? 0.330 -2.150 14.179 1.00 97.00 102 LEU A C 1
ATOM 790 O O . LEU A 1 102 ? -0.011 -2.915 13.273 1.00 97.00 102 LEU A O 1
ATOM 794 N N . THR A 1 103 ? 1.464 -1.453 14.126 1.00 96.56 103 THR A N 1
ATOM 795 C CA . THR A 1 103 ? 2.412 -1.521 13.000 1.00 96.56 103 THR A CA 1
ATOM 796 C C . THR A 1 103 ? 3.059 -2.901 12.912 1.00 96.56 103 THR A C 1
ATOM 798 O O . THR A 1 103 ? 3.199 -3.462 11.824 1.00 96.56 103 THR A O 1
ATOM 801 N N . GLY A 1 104 ? 3.333 -3.529 14.058 1.00 96.12 104 GLY A N 1
ATOM 802 C CA . GLY A 1 104 ? 3.798 -4.905 14.154 1.00 96.12 104 GLY A CA 1
ATOM 803 C C . GLY A 1 104 ? 2.823 -5.919 13.554 1.00 96.12 104 GLY A C 1
ATOM 804 O O . GLY A 1 104 ? 3.263 -6.963 13.066 1.00 96.12 104 GLY A O 1
ATOM 805 N N . ALA A 1 105 ? 1.519 -5.638 13.523 1.00 96.75 105 ALA A N 1
ATOM 806 C CA . ALA A 1 105 ? 0.522 -6.482 12.866 1.00 96.75 105 ALA A CA 1
ATOM 807 C C . ALA A 1 105 ? 0.437 -6.275 11.343 1.00 96.75 105 ALA A C 1
ATOM 809 O O . ALA A 1 105 ? 0.056 -7.209 10.631 1.00 96.75 105 ALA A O 1
ATOM 810 N N . MET A 1 106 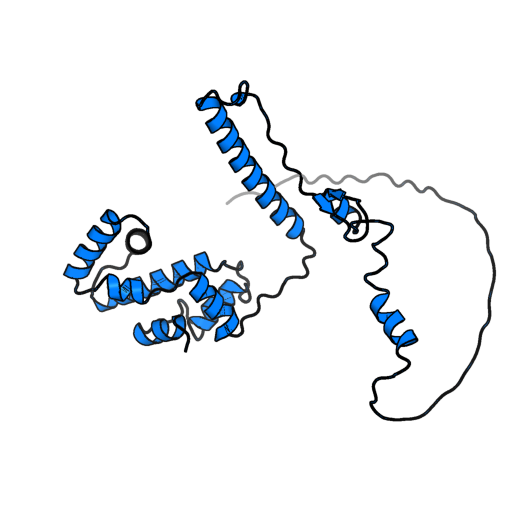? 0.833 -5.105 10.834 1.00 97.25 106 MET A N 1
ATOM 811 C CA . MET A 1 106 ? 0.764 -4.768 9.410 1.00 97.25 106 MET A CA 1
ATOM 812 C C . MET A 1 106 ? 1.634 -5.687 8.542 1.00 97.25 106 MET A C 1
ATOM 814 O O . MET A 1 106 ? 2.674 -6.211 8.955 1.00 97.25 106 MET A O 1
ATOM 818 N N . ALA A 1 107 ? 1.198 -5.906 7.303 1.00 94.50 107 ALA A N 1
ATOM 819 C CA . ALA A 1 107 ? 1.934 -6.683 6.320 1.00 94.50 107 ALA A CA 1
ATOM 820 C C . ALA A 1 107 ? 2.947 -5.801 5.578 1.00 94.50 107 ALA A C 1
ATOM 822 O O . ALA A 1 107 ? 2.657 -4.669 5.196 1.00 94.50 107 ALA A O 1
ATOM 823 N N . SER A 1 108 ? 4.130 -6.350 5.303 1.00 91.00 108 SER A N 1
ATOM 824 C CA . SER A 1 108 ? 5.048 -5.777 4.315 1.00 91.00 108 SER A CA 1
ATOM 825 C C . SER A 1 108 ? 4.674 -6.233 2.901 1.00 91.00 108 SER A C 1
ATOM 827 O O . SER A 1 108 ? 4.028 -7.268 2.723 1.00 91.00 108 SER A O 1
ATOM 829 N N . TRP A 1 109 ? 5.170 -5.546 1.869 1.00 86.69 109 TRP A N 1
ATOM 830 C CA . TRP A 1 109 ? 4.927 -5.963 0.479 1.00 86.69 109 TRP A CA 1
ATOM 831 C C . TRP A 1 109 ? 5.463 -7.372 0.173 1.00 86.69 109 TRP A C 1
ATOM 833 O O . TRP A 1 109 ? 4.864 -8.115 -0.603 1.00 86.69 109 TRP A O 1
ATOM 843 N N . SER A 1 110 ? 6.573 -7.772 0.803 1.00 80.56 110 SER A N 1
ATOM 844 C CA . SER A 1 110 ? 7.130 -9.122 0.669 1.00 80.56 110 SER A CA 1
ATOM 845 C C . SER A 1 110 ? 6.287 -10.166 1.403 1.00 80.56 110 SER A C 1
ATOM 847 O O . SER A 1 110 ? 6.202 -11.307 0.951 1.00 80.56 110 SER A O 1
ATOM 849 N N . THR A 1 111 ? 5.628 -9.777 2.499 1.00 91.88 111 THR A N 1
ATOM 850 C CA . THR A 1 111 ? 4.623 -10.604 3.180 1.00 91.88 111 THR A CA 1
ATOM 851 C C . THR A 1 111 ? 3.398 -10.789 2.295 1.00 91.88 111 THR A C 1
ATOM 853 O O . THR A 1 111 ? 2.964 -11.919 2.122 1.00 91.88 111 THR A O 1
ATOM 856 N N . MET A 1 112 ? 2.888 -9.714 1.689 1.00 93.69 112 MET A N 1
ATOM 857 C CA . MET A 1 112 ? 1.736 -9.772 0.785 1.00 93.69 112 MET A CA 1
ATOM 858 C C . MET A 1 112 ? 2.021 -10.638 -0.445 1.00 93.69 112 MET A C 1
ATOM 860 O O . MET A 1 112 ? 1.213 -11.485 -0.808 1.00 93.69 112 MET A O 1
ATOM 864 N N . ARG A 1 113 ? 3.206 -10.494 -1.053 1.00 85.38 113 ARG A N 1
ATOM 865 C CA . ARG A 1 113 ? 3.632 -11.365 -2.156 1.00 85.38 113 ARG A CA 1
ATOM 866 C C . ARG A 1 113 ? 3.616 -12.838 -1.747 1.00 85.38 113 ARG A C 1
ATOM 868 O O . ARG A 1 113 ? 3.047 -13.649 -2.467 1.00 85.38 113 ARG A O 1
ATOM 875 N N . ARG A 1 114 ? 4.235 -13.173 -0.610 1.00 87.44 114 ARG A N 1
ATOM 876 C CA . ARG A 1 114 ? 4.245 -14.544 -0.079 1.00 87.44 114 ARG A CA 1
ATOM 877 C C . ARG A 1 114 ? 2.835 -15.049 0.190 1.00 87.44 114 ARG A C 1
ATOM 879 O O . ARG A 1 114 ? 2.547 -16.190 -0.116 1.00 87.44 114 ARG A O 1
ATOM 886 N N . HIS A 1 115 ? 1.972 -14.202 0.737 1.00 93.75 115 HIS A N 1
ATOM 887 C CA . HIS A 1 115 ? 0.585 -14.561 0.998 1.00 93.75 115 HIS A CA 1
ATOM 888 C C . HIS A 1 115 ? -0.140 -14.979 -0.280 1.00 93.75 115 HIS A C 1
ATOM 890 O O . HIS A 1 115 ? -0.627 -16.098 -0.380 1.00 93.75 115 HIS A O 1
ATOM 896 N N . LEU A 1 116 ? -0.107 -14.111 -1.290 1.00 89.69 116 LEU A N 1
ATOM 897 C CA . LEU A 1 116 ? -0.774 -14.351 -2.567 1.00 89.69 116 LEU A CA 1
ATOM 898 C C . LEU A 1 116 ? -0.233 -15.579 -3.304 1.00 89.69 116 LEU A C 1
ATOM 900 O O . LEU A 1 116 ? -1.023 -16.334 -3.848 1.00 89.69 116 LEU A O 1
ATOM 904 N N . ASN A 1 117 ? 1.088 -15.778 -3.327 1.00 83.69 117 ASN A N 1
ATOM 905 C CA . ASN A 1 117 ? 1.698 -16.867 -4.099 1.00 83.69 117 ASN A CA 1
ATOM 906 C C . ASN A 1 117 ? 1.720 -18.193 -3.325 1.00 83.69 117 ASN A C 1
ATOM 908 O O . ASN A 1 117 ? 1.374 -19.224 -3.880 1.00 83.69 117 ASN A O 1
ATOM 912 N N . ASP A 1 118 ? 2.128 -18.169 -2.054 1.00 87.12 118 ASP A N 1
ATOM 913 C CA . ASP A 1 118 ? 2.494 -19.385 -1.316 1.00 87.12 118 ASP A CA 1
ATOM 914 C C . ASP A 1 118 ? 1.400 -19.834 -0.333 1.00 87.12 118 ASP A C 1
ATOM 916 O O . ASP A 1 118 ? 1.384 -20.991 0.076 1.00 87.12 118 ASP A O 1
ATOM 920 N N . CYS A 1 119 ? 0.532 -18.922 0.120 1.00 92.06 119 CYS A N 1
ATOM 921 C CA . CYS A 1 119 ? -0.520 -19.241 1.095 1.00 92.06 119 CYS A CA 1
ATOM 922 C C . CYS A 1 119 ? -1.879 -19.443 0.431 1.00 92.06 119 CYS A C 1
ATOM 924 O O . CYS A 1 119 ? -2.669 -20.259 0.895 1.00 92.06 119 CYS A O 1
ATOM 926 N N . LEU A 1 120 ? -2.140 -18.682 -0.633 1.00 91.88 120 LEU A N 1
ATOM 927 C CA . LEU A 1 120 ? -3.372 -18.754 -1.410 1.00 91.88 120 LEU A CA 1
ATOM 928 C C . LEU A 1 120 ? -3.214 -19.536 -2.719 1.00 91.88 120 LEU A C 1
ATOM 930 O O . LEU A 1 120 ? -4.167 -19.593 -3.492 1.00 91.88 120 LEU A O 1
ATOM 934 N N . ASP A 1 121 ? -2.019 -20.082 -2.981 1.00 86.50 121 ASP A N 1
ATOM 935 C CA . ASP A 1 121 ? -1.662 -20.762 -4.236 1.00 86.50 121 ASP A CA 1
ATOM 936 C C . ASP A 1 121 ? -2.065 -19.940 -5.476 1.00 86.50 121 ASP A C 1
ATOM 938 O O . ASP A 1 121 ? -2.519 -20.454 -6.499 1.00 86.50 121 ASP A O 1
ATOM 942 N N . GLY A 1 122 ? -1.963 -18.615 -5.357 1.00 80.06 122 GLY A N 1
ATOM 943 C CA . GLY A 1 122 ? -2.395 -17.691 -6.381 1.00 80.06 122 GLY A CA 1
ATOM 944 C C . GLY A 1 122 ? -1.399 -17.656 -7.527 1.00 80.06 122 GLY A C 1
ATOM 945 O O . GLY A 1 122 ? -0.226 -17.327 -7.347 1.00 80.06 122 GLY A O 1
ATOM 946 N N . GLU A 1 123 ? -1.903 -17.870 -8.735 1.00 71.88 123 GLU A N 1
ATOM 947 C CA . GLU A 1 123 ? -1.142 -17.717 -9.965 1.00 71.88 123 GLU A CA 1
ATOM 948 C C . GLU A 1 123 ? -1.718 -16.557 -10.769 1.00 71.88 123 GLU A C 1
ATOM 950 O O . GLU A 1 123 ? -2.906 -16.515 -11.098 1.00 71.88 123 GLU A O 1
ATOM 955 N N . LYS A 1 124 ? -0.868 -15.586 -11.104 1.00 65.06 124 LYS A N 1
ATOM 956 C CA . LYS A 1 124 ? -1.240 -14.560 -12.071 1.00 65.06 124 LYS A CA 1
ATOM 957 C C . LYS A 1 124 ? -0.969 -15.134 -13.459 1.00 65.06 124 LYS A C 1
ATOM 959 O O . LYS A 1 124 ? 0.207 -15.357 -13.756 1.00 65.06 124 LYS A O 1
ATOM 964 N N . PRO A 1 125 ? -1.992 -15.365 -14.304 1.00 47.34 125 PRO A N 1
ATOM 965 C CA . PRO A 1 125 ? -1.746 -15.813 -15.660 1.00 47.34 125 PRO A CA 1
ATOM 966 C C . PRO A 1 125 ? -0.836 -14.788 -16.330 1.00 47.34 125 PRO A C 1
ATOM 968 O O . PRO A 1 125 ? -1.160 -13.601 -16.430 1.00 47.34 125 PRO A O 1
ATOM 971 N N . THR A 1 126 ? 0.336 -15.248 -16.754 1.00 41.56 126 THR A N 1
ATOM 972 C CA . THR A 1 126 ? 1.094 -14.570 -17.794 1.00 41.56 126 THR A CA 1
ATOM 973 C C . THR A 1 126 ? 0.190 -14.606 -19.008 1.00 41.56 126 THR A C 1
ATOM 975 O O . THR A 1 126 ? 0.005 -15.654 -19.624 1.00 41.56 126 THR A O 1
ATOM 978 N N . VAL A 1 127 ? -0.474 -13.489 -19.291 1.00 39.91 127 VAL A N 1
ATOM 979 C CA . VAL A 1 127 ? -1.101 -13.311 -20.593 1.00 39.91 127 VAL A CA 1
ATOM 980 C C . VAL A 1 127 ? 0.041 -13.505 -21.584 1.00 39.91 127 VAL A C 1
ATOM 982 O O . VAL A 1 127 ? 0.990 -12.727 -21.557 1.00 39.91 127 VAL A O 1
ATOM 985 N N . GLU A 1 128 ? -0.008 -14.575 -22.379 1.00 36.94 128 GLU A N 1
ATOM 986 C CA . GLU A 1 128 ? 0.754 -14.684 -23.625 1.00 36.94 128 GLU A CA 1
ATOM 987 C C . GLU A 1 128 ? 0.303 -13.483 -24.460 1.00 36.94 128 GLU A C 1
ATOM 989 O O . GLU A 1 128 ? -0.757 -13.488 -25.094 1.00 36.94 128 GLU A O 1
ATOM 994 N N . ALA A 1 129 ? 0.992 -12.363 -24.276 1.00 36.75 129 ALA A N 1
ATOM 995 C CA . ALA A 1 129 ? 0.499 -11.076 -24.690 1.00 36.75 129 ALA A CA 1
ATOM 996 C C . ALA A 1 129 ? 0.698 -10.960 -26.199 1.00 36.75 129 ALA A C 1
ATOM 998 O O . ALA A 1 129 ? 1.807 -10.854 -26.703 1.00 36.75 129 ALA A O 1
ATOM 999 N N . SER A 1 130 ? -0.412 -10.911 -26.932 1.00 42.69 130 SER A N 1
ATOM 1000 C CA . SER A 1 130 ? -0.447 -10.246 -28.240 1.00 42.69 130 SER A CA 1
ATOM 1001 C C . SER A 1 130 ? -0.436 -8.713 -28.107 1.00 42.69 130 SER A C 1
ATOM 1003 O O . SER A 1 130 ? -0.697 -8.006 -29.077 1.00 42.69 130 SER A O 1
ATOM 1005 N N . SER A 1 131 ? -0.157 -8.181 -26.911 1.00 50.47 131 SER A N 1
ATOM 1006 C CA . SER A 1 131 ? 0.060 -6.761 -26.659 1.00 50.47 131 SER A CA 1
ATOM 1007 C C . SER A 1 131 ? 1.540 -6.513 -26.384 1.00 50.47 131 SER A C 1
ATOM 1009 O O . SER A 1 131 ? 2.164 -7.284 -25.671 1.00 50.47 131 SER A O 1
ATOM 1011 N N . ASP A 1 132 ? 2.081 -5.420 -26.926 1.00 56.38 132 ASP A N 1
ATOM 1012 C CA . ASP A 1 132 ? 3.478 -4.958 -26.819 1.00 56.38 132 ASP A CA 1
ATOM 1013 C C . ASP A 1 132 ? 3.931 -4.592 -25.380 1.00 56.38 132 ASP A C 1
ATOM 1015 O O . ASP A 1 132 ? 4.676 -3.632 -25.154 1.00 56.38 132 ASP A O 1
ATOM 1019 N N . TRP A 1 133 ? 3.467 -5.310 -24.359 1.00 56.19 133 TRP A N 1
ATOM 1020 C CA . TRP A 1 133 ? 3.776 -5.062 -22.955 1.00 56.19 133 TRP A CA 1
ATOM 1021 C C . TRP A 1 133 ? 5.269 -5.251 -22.650 1.00 56.19 133 TRP A C 1
ATOM 1023 O O . TRP A 1 133 ? 5.835 -4.506 -21.841 1.00 56.19 133 TRP A O 1
ATOM 1033 N N . GLU A 1 134 ? 5.932 -6.187 -23.327 1.00 61.22 134 GLU A N 1
ATOM 1034 C CA . GLU A 1 134 ? 7.373 -6.415 -23.239 1.00 61.22 134 GLU A CA 1
ATOM 1035 C C . GLU A 1 134 ? 8.150 -5.192 -23.740 1.00 61.22 134 GLU A C 1
ATOM 1037 O O . GLU A 1 134 ? 9.119 -4.771 -23.104 1.00 61.22 134 GLU A O 1
ATOM 1042 N N . ARG A 1 135 ? 7.687 -4.571 -24.836 1.00 66.38 135 ARG A N 1
ATOM 1043 C CA . ARG A 1 135 ? 8.273 -3.333 -25.376 1.00 66.38 135 ARG A CA 1
ATOM 1044 C C . ARG A 1 135 ? 8.053 -2.169 -24.414 1.00 66.38 135 ARG A C 1
ATOM 1046 O O . ARG A 1 135 ? 9.015 -1.520 -24.012 1.00 66.38 135 ARG A O 1
ATOM 1053 N N . ASN A 1 136 ? 6.821 -1.994 -23.934 1.00 66.19 136 ASN A N 1
ATOM 1054 C CA . ASN A 1 136 ? 6.474 -0.929 -22.993 1.00 66.19 136 ASN A CA 1
ATOM 1055 C C . ASN A 1 136 ? 7.265 -1.021 -21.672 1.00 66.19 136 ASN A C 1
ATOM 1057 O O . ASN A 1 136 ? 7.726 -0.018 -21.131 1.00 66.19 136 ASN A O 1
ATOM 1061 N N . SER A 1 137 ? 7.474 -2.233 -21.153 1.00 74.19 137 SER A N 1
ATOM 1062 C CA . SER A 1 137 ? 8.272 -2.448 -19.938 1.00 74.19 137 SER A CA 1
ATOM 1063 C C . SER A 1 137 ? 9.736 -2.043 -20.129 1.00 74.19 137 SER A C 1
ATOM 1065 O O . SER A 1 137 ? 10.357 -1.479 -19.222 1.00 74.19 137 SER A O 1
ATOM 1067 N N . VAL A 1 138 ? 10.292 -2.293 -21.317 1.00 76.62 138 VAL A N 1
ATOM 1068 C CA . VAL A 1 138 ? 11.658 -1.884 -21.661 1.00 76.62 138 VAL A CA 1
ATOM 1069 C C . VAL A 1 138 ? 11.753 -0.371 -21.829 1.00 76.62 138 VAL A C 1
ATOM 1071 O O . VAL A 1 138 ? 12.727 0.218 -21.356 1.00 76.62 138 VAL A O 1
ATOM 1074 N N . ASP A 1 139 ? 10.751 0.268 -22.425 1.00 73.69 139 ASP A N 1
ATOM 1075 C CA . ASP A 1 139 ? 10.707 1.724 -22.581 1.00 73.69 139 ASP A CA 1
ATOM 1076 C C . ASP A 1 139 ? 10.661 2.439 -21.227 1.00 73.69 139 ASP A C 1
ATOM 1078 O O . ASP A 1 139 ? 11.448 3.357 -20.980 1.00 73.69 139 ASP A O 1
ATOM 1082 N N . ILE A 1 140 ? 9.840 1.952 -20.291 1.00 79.00 140 ILE A N 1
ATOM 1083 C CA . ILE A 1 140 ? 9.793 2.470 -18.913 1.00 79.00 140 ILE A CA 1
ATOM 1084 C C . ILE A 1 140 ? 11.160 2.328 -18.223 1.00 79.00 140 ILE A C 1
ATOM 1086 O O . ILE A 1 140 ? 11.623 3.246 -17.531 1.00 79.00 140 ILE A O 1
ATOM 1090 N N . ALA A 1 141 ? 11.835 1.190 -18.407 1.00 81.25 141 ALA A N 1
ATOM 1091 C CA . ALA A 1 141 ? 13.160 0.965 -17.840 1.00 81.25 141 ALA A CA 1
ATOM 1092 C C . ALA A 1 141 ? 14.214 1.907 -18.450 1.00 81.25 141 ALA A C 1
ATOM 1094 O O . ALA A 1 141 ? 15.003 2.501 -17.708 1.00 81.25 141 ALA A O 1
ATOM 1095 N N . ARG A 1 142 ? 14.210 2.088 -19.779 1.00 80.38 142 ARG A N 1
ATOM 1096 C CA . ARG A 1 142 ? 15.100 3.022 -20.494 1.00 80.38 142 ARG A CA 1
ATOM 1097 C C . ARG A 1 142 ? 14.916 4.446 -19.993 1.00 80.38 142 ARG A C 1
ATOM 1099 O O . ARG A 1 142 ? 15.899 5.100 -19.652 1.00 80.38 142 ARG A O 1
ATOM 1106 N N . GLU A 1 143 ? 13.670 4.888 -19.874 1.00 77.06 143 GLU A N 1
ATOM 1107 C CA . GLU A 1 143 ? 13.320 6.222 -19.398 1.00 77.06 143 GLU A CA 1
ATOM 1108 C C . GLU A 1 143 ? 13.803 6.455 -17.960 1.00 77.06 143 GLU A C 1
ATOM 1110 O O . GLU A 1 143 ? 14.456 7.455 -17.664 1.00 77.06 143 GLU A O 1
ATOM 1115 N N . THR A 1 144 ? 13.594 5.479 -17.076 1.00 84.75 144 THR A N 1
ATOM 1116 C CA . THR A 1 144 ? 14.071 5.550 -15.686 1.00 84.75 144 THR A CA 1
ATOM 1117 C C . THR A 1 144 ? 15.598 5.654 -15.609 1.00 84.75 144 THR A C 1
ATOM 1119 O O . THR A 1 144 ? 16.146 6.431 -14.819 1.00 84.75 144 THR A O 1
ATOM 1122 N N . VAL A 1 145 ? 16.314 4.866 -16.419 1.00 89.00 145 VAL A N 1
ATOM 1123 C CA . VAL A 1 145 ? 17.783 4.906 -16.479 1.00 89.00 145 VAL A CA 1
ATOM 1124 C C . VAL A 1 145 ? 18.261 6.243 -17.040 1.00 89.00 145 VAL A C 1
ATOM 1126 O O . VAL A 1 145 ? 19.179 6.835 -16.468 1.00 89.00 145 VAL A O 1
ATOM 1129 N N . ARG A 1 146 ? 17.615 6.748 -18.096 1.00 84.62 146 ARG A N 1
ATOM 1130 C CA . ARG A 1 146 ? 17.911 8.049 -18.706 1.00 84.62 146 ARG A CA 1
ATOM 1131 C C . ARG A 1 146 ? 17.781 9.173 -17.683 1.00 84.62 146 ARG A C 1
ATOM 1133 O O . ARG A 1 146 ? 18.749 9.894 -17.455 1.00 84.62 146 ARG A O 1
ATOM 1140 N N . GLN A 1 147 ? 16.657 9.246 -16.973 1.00 83.75 147 GLN A N 1
ATOM 1141 C CA . GLN A 1 147 ? 16.414 10.254 -15.934 1.00 83.75 147 GLN A CA 1
ATOM 1142 C C . GLN A 1 147 ? 17.460 10.211 -14.808 1.00 83.75 147 GLN A C 1
ATOM 1144 O O . GLN A 1 147 ? 17.948 11.248 -14.343 1.00 83.75 147 GLN A O 1
ATOM 1149 N N . LYS A 1 148 ? 17.848 9.007 -14.365 1.00 90.56 148 LYS A N 1
ATOM 1150 C CA . LYS A 1 148 ? 18.898 8.833 -13.346 1.00 90.56 148 LYS A CA 1
ATOM 1151 C C . LYS A 1 148 ? 20.267 9.283 -13.854 1.00 90.56 148 LYS A C 1
ATOM 1153 O O . LYS A 1 148 ? 21.002 9.937 -13.113 1.00 90.56 148 LYS A O 1
ATOM 1158 N N . ALA A 1 149 ? 20.610 8.953 -15.095 1.00 87.75 149 ALA A N 1
ATOM 1159 C CA . ALA A 1 149 ? 21.862 9.362 -15.718 1.00 87.75 149 ALA A CA 1
ATOM 1160 C C . ALA A 1 149 ? 21.923 10.884 -15.932 1.00 87.75 149 ALA A C 1
ATOM 1162 O O . ALA A 1 149 ? 22.938 11.495 -15.607 1.00 87.75 149 ALA A O 1
ATOM 1163 N N . GLU A 1 150 ? 20.830 11.517 -16.359 1.00 87.25 150 GLU A N 1
ATOM 1164 C CA . GLU A 1 150 ? 20.717 12.979 -16.474 1.00 87.25 150 GLU A CA 1
ATOM 1165 C C . GLU A 1 150 ? 20.881 13.665 -15.116 1.00 87.25 150 GLU A C 1
ATOM 1167 O O . GLU A 1 150 ? 21.655 14.613 -14.974 1.00 87.25 150 GLU A O 1
ATOM 1172 N N . SER A 1 151 ? 20.233 13.131 -14.079 1.00 86.38 151 SER A N 1
ATOM 1173 C CA . SER A 1 151 ? 20.385 13.622 -12.705 1.00 86.38 151 SER A CA 1
ATOM 1174 C C . SER A 1 151 ? 21.836 13.517 -12.216 1.00 86.38 151 SER A C 1
ATOM 1176 O O . SER A 1 151 ? 22.357 14.430 -11.563 1.00 86.38 151 SER A O 1
ATOM 1178 N N . ALA A 1 152 ? 22.521 12.420 -12.556 1.00 89.12 152 ALA A N 1
ATOM 1179 C CA . ALA A 1 152 ? 23.930 12.223 -12.237 1.00 89.12 152 ALA A CA 1
ATOM 1180 C C . ALA A 1 152 ? 24.840 13.197 -13.007 1.00 89.12 152 ALA A C 1
ATOM 1182 O O . ALA A 1 152 ? 25.712 13.816 -12.392 1.00 89.12 152 ALA A O 1
ATOM 1183 N N . LEU A 1 153 ? 24.614 13.395 -14.312 1.00 88.31 153 LEU A N 1
ATOM 1184 C CA . LEU A 1 153 ? 25.342 14.369 -15.135 1.00 88.31 153 LEU A CA 1
ATOM 1185 C C . LEU A 1 153 ? 25.172 15.791 -14.600 1.00 88.31 153 LEU A C 1
ATOM 1187 O O . LEU A 1 153 ? 26.167 16.487 -14.393 1.00 88.31 153 LEU A O 1
ATOM 1191 N N . ALA A 1 154 ? 23.945 16.195 -14.269 1.00 84.06 154 ALA A N 1
ATOM 1192 C CA . ALA A 1 154 ? 23.667 17.497 -13.673 1.00 84.06 154 ALA A CA 1
ATOM 1193 C C . ALA A 1 154 ? 24.410 17.683 -12.336 1.00 84.06 154 ALA A C 1
ATOM 1195 O O . ALA A 1 154 ? 24.976 18.746 -12.070 1.00 84.06 154 ALA A O 1
ATOM 1196 N N . SER A 1 155 ? 24.463 16.641 -11.498 1.00 87.62 155 SER A N 1
ATOM 1197 C CA . SER A 1 155 ? 25.227 16.653 -10.242 1.00 87.62 155 SER A CA 1
ATOM 1198 C C . SER A 1 155 ? 26.735 16.796 -10.480 1.00 87.62 155 SER A C 1
ATOM 1200 O O . SER A 1 155 ? 27.403 17.578 -9.799 1.00 87.62 155 SER A O 1
ATOM 1202 N N . LEU A 1 156 ? 27.284 16.078 -11.465 1.00 89.00 156 LEU A N 1
ATOM 1203 C CA . LEU A 1 156 ? 28.701 16.149 -11.835 1.00 89.00 156 LEU A CA 1
ATOM 1204 C C . LEU A 1 156 ? 29.079 17.510 -12.434 1.00 89.00 1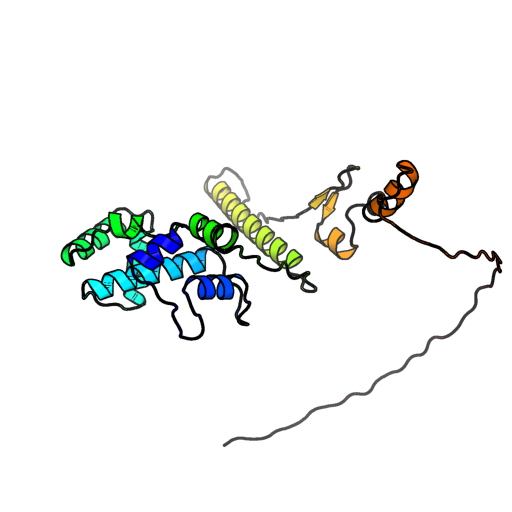56 LEU A C 1
ATOM 1206 O O . LEU A 1 156 ? 30.150 18.032 -12.114 1.00 89.00 156 LEU A O 1
ATOM 1210 N N . GLY A 1 157 ? 28.184 18.103 -13.226 1.00 85.44 157 GLY A N 1
ATOM 1211 C CA . GLY A 1 157 ? 28.315 19.458 -13.757 1.00 85.44 157 GLY A CA 1
ATOM 1212 C C . GLY A 1 157 ? 28.354 20.511 -12.654 1.00 85.44 157 GLY A C 1
ATOM 1213 O O . GLY A 1 157 ? 29.297 21.296 -12.586 1.00 85.44 157 GLY A O 1
ATOM 1214 N N . LYS A 1 158 ? 27.395 20.470 -11.717 1.00 85.94 158 LYS A N 1
ATOM 1215 C CA . LYS A 1 158 ? 27.362 21.371 -10.545 1.00 85.94 158 LYS A CA 1
ATOM 1216 C C . LYS A 1 158 ? 28.633 21.284 -9.697 1.00 85.94 158 LYS A C 1
ATOM 1218 O O . LYS A 1 158 ? 29.088 22.287 -9.162 1.00 85.94 158 LYS A O 1
ATOM 1223 N N . LYS A 1 159 ? 29.220 20.089 -9.584 1.00 90.12 159 LYS A N 1
ATOM 1224 C CA . LYS A 1 159 ? 30.471 19.847 -8.846 1.00 90.12 159 LYS A CA 1
ATOM 1225 C C . LYS A 1 159 ? 31.732 20.197 -9.647 1.00 90.12 159 LYS A C 1
ATOM 1227 O O . LYS A 1 159 ? 32.832 19.933 -9.168 1.00 90.12 159 LYS A O 1
ATOM 1232 N N . GLY A 1 160 ? 31.597 20.716 -10.871 1.00 84.31 160 GLY A N 1
ATOM 1233 C CA . GLY A 1 160 ? 32.721 21.042 -11.753 1.00 84.31 160 GLY A CA 1
ATOM 1234 C C . GLY A 1 160 ? 33.565 19.828 -12.155 1.00 84.31 160 GLY A C 1
ATOM 1235 O O . GLY A 1 160 ? 34.702 19.985 -12.592 1.00 84.31 160 GLY A O 1
ATOM 1236 N N . ARG A 1 161 ? 33.043 18.607 -11.983 1.00 85.94 161 ARG A N 1
ATOM 1237 C CA . ARG A 1 161 ? 33.766 17.361 -12.288 1.00 85.94 161 ARG A CA 1
ATOM 1238 C C . ARG A 1 161 ? 33.621 16.941 -13.744 1.00 85.94 161 ARG A C 1
ATOM 1240 O O . ARG A 1 161 ? 34.389 16.101 -14.201 1.00 85.94 161 ARG A O 1
ATOM 1247 N N . LEU A 1 162 ? 32.649 17.520 -14.445 1.00 81.19 162 LEU A N 1
ATOM 1248 C CA . LEU A 1 162 ? 32.390 17.289 -15.856 1.00 81.19 162 LEU A CA 1
ATOM 1249 C C . LEU A 1 162 ? 32.008 18.614 -16.525 1.00 81.19 162 LEU A C 1
ATOM 1251 O O . LEU A 1 162 ? 30.960 19.188 -16.231 1.00 81.19 162 LEU A O 1
ATOM 1255 N N . ALA A 1 163 ? 32.878 19.114 -17.402 1.00 79.56 163 ALA A N 1
ATOM 1256 C CA . ALA A 1 163 ? 32.606 20.308 -18.198 1.00 79.56 163 ALA A CA 1
ATOM 1257 C C . ALA A 1 163 ? 31.596 19.984 -19.312 1.00 79.56 163 ALA A C 1
ATOM 1259 O O . ALA A 1 163 ? 31.642 18.896 -19.881 1.00 79.56 163 ALA A O 1
ATOM 1260 N N . GLY A 1 164 ? 30.685 20.914 -19.614 1.00 78.56 164 GLY A N 1
ATOM 1261 C CA . GLY A 1 164 ? 29.658 20.720 -20.649 1.00 78.56 164 GLY A CA 1
ATOM 1262 C C . GLY A 1 164 ? 28.510 19.782 -20.254 1.00 78.56 164 GLY A C 1
ATOM 1263 O O . GLY A 1 164 ? 27.706 19.414 -21.099 1.00 78.56 164 GLY A O 1
ATOM 1264 N N . ALA A 1 165 ? 28.393 19.401 -18.976 1.00 75.44 165 ALA A N 1
ATOM 1265 C CA . ALA A 1 165 ? 27.355 18.471 -18.522 1.00 75.44 165 ALA A CA 1
ATOM 1266 C C . ALA A 1 165 ? 25.915 19.006 -18.662 1.00 75.44 165 ALA A C 1
ATOM 1268 O O . ALA A 1 165 ? 24.982 18.213 -18.642 1.00 75.44 165 ALA A O 1
ATOM 1269 N N . GLY A 1 166 ? 25.729 20.326 -18.784 1.00 68.19 166 GLY A N 1
ATOM 1270 C CA . GLY A 1 166 ? 24.419 20.938 -19.044 1.00 68.19 166 GLY A CA 1
ATOM 1271 C C . GLY A 1 166 ? 23.957 20.825 -20.500 1.00 68.19 166 GLY A C 1
ATOM 1272 O O . GLY A 1 166 ? 22.761 20.901 -20.749 1.00 68.19 166 GLY A O 1
ATOM 1273 N N . ASP A 1 167 ? 24.890 20.599 -21.429 1.00 75.31 167 ASP A N 1
ATOM 1274 C CA . ASP A 1 167 ? 24.624 20.476 -22.869 1.00 75.31 167 ASP A CA 1
ATOM 1275 C C . ASP A 1 167 ? 24.704 19.012 -23.347 1.00 75.31 167 ASP A C 1
ATOM 1277 O O . ASP A 1 167 ? 24.484 18.711 -24.520 1.00 75.31 167 ASP A O 1
ATOM 1281 N N . ALA A 1 168 ? 25.057 18.087 -22.449 1.00 77.75 168 ALA A N 1
ATOM 1282 C CA . ALA A 1 168 ? 25.227 16.673 -22.753 1.00 77.75 168 ALA A CA 1
ATOM 1283 C C . ALA A 1 168 ? 23.878 15.937 -22.728 1.00 77.75 168 ALA A C 1
ATOM 1285 O O . ALA A 1 168 ? 23.172 15.954 -21.722 1.00 77.75 168 ALA A O 1
ATOM 1286 N N . GLY A 1 169 ? 23.547 15.250 -23.822 1.00 74.88 169 GLY A N 1
ATOM 1287 C CA . GLY A 1 169 ? 22.408 14.332 -23.886 1.00 74.88 169 GLY A CA 1
ATOM 1288 C C . GLY A 1 169 ? 22.757 12.937 -23.364 1.00 74.88 169 GLY A C 1
ATOM 1289 O O . GLY A 1 169 ? 23.914 12.513 -23.418 1.00 74.88 169 GLY A O 1
ATOM 1290 N N . VAL A 1 170 ? 21.746 12.210 -22.888 1.00 81.12 170 VAL A N 1
ATOM 1291 C CA . VAL A 1 170 ? 21.862 10.798 -22.505 1.00 81.12 170 VAL A CA 1
ATOM 1292 C C . VAL A 1 170 ? 21.104 9.941 -23.508 1.00 81.12 170 VAL A C 1
ATOM 1294 O O . VAL A 1 170 ? 19.904 10.121 -23.691 1.00 81.12 170 VAL A O 1
ATOM 1297 N N . ASP A 1 171 ? 21.803 8.974 -24.100 1.00 80.00 171 ASP A N 1
ATOM 1298 C CA . ASP A 1 171 ? 21.217 7.917 -24.924 1.00 80.00 171 ASP A CA 1
ATOM 1299 C C . ASP A 1 171 ? 21.353 6.569 -24.203 1.00 80.00 171 ASP A C 1
ATOM 1301 O O . ASP A 1 171 ? 22.434 6.219 -23.717 1.00 80.00 171 ASP A O 1
ATOM 1305 N N . VAL A 1 172 ? 20.249 5.828 -24.087 1.00 82.75 172 VAL A N 1
ATOM 1306 C CA . VAL A 1 172 ? 20.196 4.540 -23.382 1.00 82.75 172 VAL A CA 1
ATOM 1307 C C . VAL A 1 172 ? 19.703 3.471 -24.342 1.00 82.75 172 VAL A C 1
ATOM 1309 O O . VAL A 1 172 ? 18.528 3.432 -24.694 1.00 82.75 172 VAL A O 1
ATOM 1312 N N . GLN A 1 173 ? 20.593 2.546 -24.702 1.00 78.88 173 GLN A N 1
ATOM 1313 C CA . GLN A 1 173 ? 20.268 1.426 -25.577 1.00 78.88 173 GLN A CA 1
ATOM 1314 C C . GLN A 1 173 ? 20.368 0.093 -24.832 1.00 78.88 173 GLN A C 1
ATOM 1316 O O . GLN A 1 173 ? 21.411 -0.252 -24.272 1.00 78.88 173 GLN A O 1
ATOM 1321 N N . VAL A 1 174 ? 19.290 -0.692 -24.879 1.00 83.75 174 VAL A N 1
ATOM 1322 C CA . VAL A 1 174 ? 19.263 -2.063 -24.353 1.00 83.75 174 VAL A CA 1
ATOM 1323 C C . VAL A 1 174 ? 19.647 -3.026 -25.469 1.00 83.75 174 VAL A C 1
ATOM 1325 O O . VAL A 1 174 ? 18.993 -3.059 -26.513 1.00 83.75 174 VAL A O 1
ATOM 1328 N N . LYS A 1 175 ? 20.706 -3.811 -25.248 1.00 86.88 175 LYS A N 1
ATOM 1329 C CA . LYS A 1 175 ? 21.188 -4.823 -26.195 1.00 86.88 175 LYS A CA 1
ATOM 1330 C C . LYS A 1 175 ? 21.038 -6.223 -25.623 1.00 86.88 175 LYS A C 1
ATOM 1332 O O . LYS A 1 175 ? 21.340 -6.447 -24.455 1.00 86.88 175 LYS A O 1
ATOM 1337 N N . VAL A 1 176 ? 20.662 -7.157 -26.484 1.00 84.44 176 VAL A N 1
ATOM 1338 C CA . VAL A 1 176 ? 20.652 -8.595 -26.211 1.00 84.44 176 VAL A CA 1
ATOM 1339 C C . VAL A 1 176 ? 21.823 -9.263 -26.920 1.00 84.44 176 VAL A C 1
ATOM 1341 O O . VAL A 1 176 ? 22.171 -8.906 -28.048 1.00 84.44 176 VAL A O 1
ATOM 1344 N N . SER A 1 177 ? 22.468 -10.208 -26.239 1.00 88.50 177 SER A N 1
ATOM 1345 C CA . SER A 1 177 ? 23.608 -10.965 -26.761 1.00 88.50 177 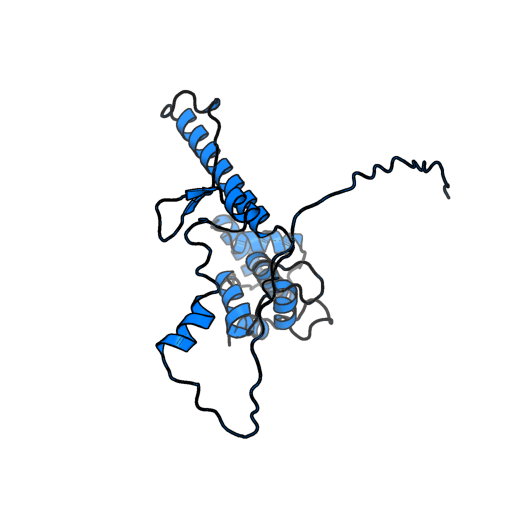SER A CA 1
ATOM 1346 C C . SER A 1 177 ? 23.213 -12.396 -27.088 1.00 88.50 177 SER A C 1
ATOM 1348 O O . SER A 1 177 ? 22.491 -13.025 -26.319 1.00 88.50 177 SER A O 1
ATOM 1350 N N . CYS A 1 178 ? 23.743 -12.923 -28.189 1.00 80.88 178 CYS A N 1
ATOM 1351 C CA . CYS A 1 178 ? 23.717 -14.358 -28.438 1.00 80.88 178 CYS A CA 1
ATOM 1352 C C . CYS A 1 178 ? 24.576 -15.076 -27.384 1.00 80.88 178 CYS A C 1
ATOM 1354 O O . CYS A 1 178 ? 25.625 -14.566 -26.989 1.00 80.88 178 CYS A O 1
ATOM 1356 N N . ALA A 1 179 ? 24.127 -16.242 -26.917 1.00 81.19 179 ALA A N 1
ATOM 1357 C CA . ALA A 1 179 ? 24.875 -17.046 -25.952 1.00 81.19 179 ALA A CA 1
ATOM 1358 C C . ALA A 1 179 ? 26.086 -17.755 -26.586 1.00 81.19 179 ALA A C 1
ATOM 1360 O O . ALA A 1 179 ? 27.067 -18.029 -25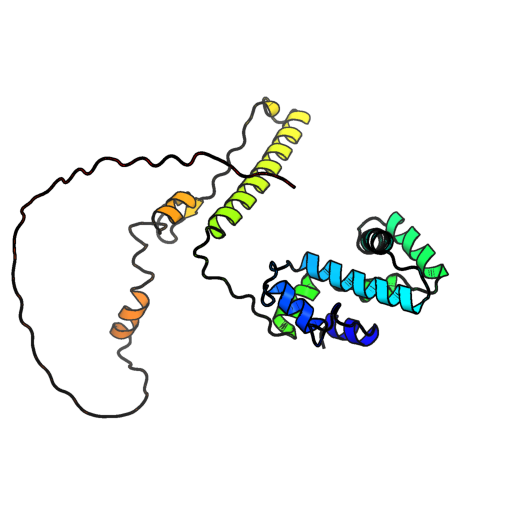.901 1.00 81.19 179 ALA A O 1
ATOM 1361 N N . GLU A 1 180 ? 26.023 -18.020 -27.893 1.00 71.44 180 GLU A N 1
ATOM 1362 C CA . GLU A 1 180 ? 26.982 -18.879 -28.600 1.00 71.44 180 GLU A CA 1
ATOM 1363 C C . GLU A 1 180 ? 27.985 -18.104 -29.457 1.00 71.44 180 GLU A C 1
ATOM 1365 O O . GLU A 1 180 ? 29.042 -18.616 -29.820 1.00 71.44 180 GLU A O 1
ATOM 1370 N N . CYS A 1 181 ? 27.695 -16.840 -29.763 1.00 87.62 181 CYS A N 1
ATOM 1371 C CA . CYS A 1 181 ? 28.572 -16.014 -30.580 1.00 87.62 181 CYS A CA 1
ATOM 1372 C C . CYS A 1 181 ? 28.608 -14.561 -30.076 1.00 87.62 181 CYS A C 1
ATOM 1374 O O . CYS A 1 181 ? 27.727 -14.131 -29.332 1.00 87.62 181 CYS A O 1
ATOM 1376 N N . PRO A 1 182 ? 29.607 -13.751 -30.477 1.00 86.06 182 PRO A N 1
ATOM 1377 C CA . PRO A 1 182 ? 29.786 -12.393 -29.956 1.00 86.06 182 PRO A CA 1
ATOM 1378 C C . PRO A 1 182 ? 28.733 -11.386 -30.453 1.00 86.06 182 PRO A C 1
ATOM 1380 O O . PRO A 1 182 ? 28.837 -10.193 -30.155 1.00 86.06 182 PRO A O 1
ATOM 1383 N N . THR A 1 183 ? 27.734 -11.838 -31.215 1.00 85.81 183 THR A N 1
ATOM 1384 C CA . THR A 1 183 ? 26.660 -11.005 -31.760 1.00 85.81 183 THR A CA 1
ATOM 1385 C C . THR A 1 183 ? 25.858 -10.347 -30.641 1.00 85.81 183 THR A C 1
ATOM 1387 O O . THR A 1 183 ? 25.363 -11.011 -29.729 1.00 85.81 183 THR A O 1
ATOM 1390 N N . ARG A 1 184 ? 25.699 -9.023 -30.737 1.00 87.75 184 ARG A N 1
ATOM 1391 C CA . ARG A 1 184 ? 24.839 -8.217 -29.865 1.00 87.75 184 ARG A CA 1
ATOM 1392 C C . ARG A 1 184 ? 23.990 -7.298 -30.719 1.00 87.75 184 ARG A C 1
ATOM 1394 O O . ARG A 1 184 ? 24.536 -6.590 -31.563 1.00 87.75 184 ARG A O 1
ATOM 1401 N N . VAL A 1 185 ? 22.690 -7.275 -30.469 1.00 85.00 185 VAL A N 1
ATOM 1402 C CA . VAL A 1 185 ? 21.742 -6.439 -31.211 1.00 85.00 185 VAL A CA 1
ATOM 1403 C C . VAL A 1 185 ? 20.865 -5.642 -30.250 1.00 85.00 185 VAL A C 1
ATOM 1405 O O . VAL A 1 185 ? 20.682 -6.076 -29.109 1.00 85.00 185 VAL A O 1
ATOM 1408 N N . PRO A 1 186 ? 20.343 -4.477 -30.659 1.00 81.06 186 PRO A N 1
ATOM 1409 C CA . PRO A 1 186 ? 19.267 -3.811 -29.937 1.00 81.06 186 PRO A CA 1
ATOM 1410 C C . PRO A 1 186 ? 18.099 -4.770 -29.697 1.00 81.06 186 PRO A C 1
ATOM 1412 O O . PRO A 1 186 ? 17.790 -5.609 -30.543 1.00 81.06 186 PRO A O 1
ATOM 1415 N N . LEU A 1 187 ? 17.467 -4.661 -28.530 1.00 79.81 187 LEU A N 1
ATOM 1416 C CA . LEU A 1 187 ? 16.317 -5.504 -28.209 1.00 79.81 187 LEU A CA 1
ATOM 1417 C C . LEU A 1 187 ? 15.164 -5.301 -29.205 1.00 79.81 187 LEU A C 1
ATOM 1419 O O . LEU A 1 187 ? 14.546 -6.281 -29.593 1.00 79.81 187 LEU A O 1
ATOM 1423 N N . GLU A 1 188 ? 14.912 -4.067 -29.653 1.00 71.06 188 GLU A N 1
ATOM 1424 C CA . GLU A 1 188 ? 13.872 -3.762 -30.652 1.00 71.06 188 GLU A CA 1
ATOM 1425 C C . GLU A 1 188 ? 14.117 -4.519 -31.957 1.00 71.06 188 GLU A C 1
ATOM 1427 O O . GLU A 1 188 ? 13.240 -5.247 -32.405 1.00 71.06 188 GLU A O 1
ATOM 1432 N N . ASP A 1 189 ? 15.342 -4.463 -32.487 1.00 76.94 189 ASP A N 1
ATOM 1433 C CA . ASP A 1 189 ? 15.722 -5.201 -33.694 1.00 76.94 189 ASP A CA 1
ATOM 1434 C C . ASP A 1 189 ? 15.537 -6.717 -33.523 1.00 76.94 189 ASP A C 1
ATOM 1436 O O . ASP A 1 189 ? 15.166 -7.411 -34.468 1.00 76.94 189 ASP A O 1
ATOM 1440 N N . ALA A 1 190 ? 15.814 -7.251 -32.327 1.00 79.19 190 ALA A N 1
ATOM 1441 C CA . ALA A 1 190 ? 15.625 -8.667 -32.024 1.00 79.19 190 ALA A CA 1
ATOM 1442 C C . ALA A 1 190 ? 14.143 -9.059 -31.958 1.00 79.19 190 ALA A C 1
ATOM 1444 O O . ALA A 1 190 ? 13.788 -10.125 -32.460 1.00 79.19 190 ALA A O 1
ATOM 1445 N N . LEU A 1 191 ? 13.303 -8.203 -31.370 1.00 75.38 191 LEU A N 1
ATOM 1446 C CA . LEU A 1 191 ? 11.855 -8.393 -31.288 1.00 75.38 191 LEU A CA 1
ATOM 1447 C C . LEU A 1 191 ? 11.197 -8.267 -32.667 1.00 75.38 191 LEU A C 1
ATOM 1449 O O . LEU A 1 191 ? 10.352 -9.086 -33.008 1.00 75.38 191 LEU A O 1
ATOM 1453 N N . ASP A 1 192 ? 11.620 -7.300 -33.484 1.00 70.75 192 ASP A N 1
ATOM 1454 C CA . ASP A 1 192 ? 11.077 -7.067 -34.828 1.00 70.75 192 ASP A CA 1
ATOM 1455 C C . ASP A 1 192 ? 11.351 -8.235 -35.780 1.00 70.75 192 ASP A C 1
ATOM 1457 O O . ASP A 1 192 ? 10.507 -8.583 -36.604 1.00 70.75 192 ASP A O 1
ATOM 1461 N N . ARG A 1 193 ? 12.526 -8.864 -35.667 1.00 78.56 193 ARG A N 1
ATOM 1462 C CA . ARG A 1 193 ? 12.901 -10.011 -36.510 1.00 78.56 193 ARG A CA 1
ATOM 1463 C C . ARG A 1 193 ? 12.608 -11.378 -35.884 1.00 78.56 193 ARG A C 1
ATOM 1465 O O . ARG A 1 193 ? 12.749 -12.383 -36.569 1.00 78.56 193 ARG A O 1
ATOM 1472 N N . GLY A 1 194 ? 12.254 -11.428 -34.599 1.00 78.38 194 GLY A N 1
ATOM 1473 C CA . GLY A 1 194 ? 11.938 -12.661 -33.870 1.00 78.38 194 GLY A CA 1
ATOM 1474 C C . GLY A 1 194 ? 13.139 -13.527 -33.458 1.00 78.38 194 GLY A C 1
ATOM 1475 O O . GLY A 1 194 ? 12.951 -14.679 -33.084 1.00 78.38 194 GLY A O 1
ATOM 1476 N N . PHE A 1 195 ? 14.378 -13.022 -33.521 1.00 80.06 195 PHE A N 1
ATOM 1477 C CA . PHE A 1 195 ? 15.570 -13.778 -33.100 1.00 80.06 195 PHE A CA 1
ATOM 1478 C C . PHE A 1 195 ? 16.755 -12.891 -32.685 1.00 80.06 195 PHE A C 1
ATOM 1480 O O . PHE A 1 195 ? 16.899 -11.751 -33.119 1.00 80.06 195 PHE A O 1
ATOM 1487 N N . VAL A 1 196 ? 17.686 -13.417 -31.878 1.00 82.25 196 VAL A N 1
ATOM 1488 C CA . VAL A 1 196 ? 18.910 -12.699 -31.437 1.00 82.25 196 VAL A CA 1
ATOM 1489 C C . VAL A 1 196 ? 20.114 -12.941 -32.361 1.00 82.25 196 VAL A C 1
ATOM 1491 O O . VAL A 1 196 ? 20.983 -12.078 -32.508 1.00 82.25 196 VAL A O 1
ATOM 1494 N N . CYS A 1 197 ? 20.163 -14.079 -33.045 1.00 85.75 197 CYS A N 1
ATOM 1495 C CA . CYS A 1 197 ? 21.209 -14.399 -34.011 1.00 85.75 197 CYS A CA 1
ATOM 1496 C C . CYS A 1 197 ? 20.647 -15.325 -35.084 1.00 85.75 197 CYS A C 1
ATOM 1498 O O . CYS A 1 197 ? 20.088 -16.361 -34.749 1.00 85.75 197 CYS A O 1
ATOM 1500 N N . GLN A 1 198 ? 20.829 -14.982 -36.358 1.00 82.12 198 GLN A N 1
ATOM 1501 C CA . GLN A 1 198 ? 20.326 -15.805 -37.459 1.00 82.12 198 GLN A CA 1
ATOM 1502 C C . GLN A 1 198 ? 21.000 -17.185 -37.515 1.00 82.12 198 GLN A C 1
ATOM 1504 O O . GLN A 1 198 ? 20.389 -18.145 -37.959 1.00 82.12 198 GLN A O 1
ATOM 1509 N N . GLU A 1 199 ? 22.232 -17.323 -37.036 1.00 81.25 199 GLU A N 1
ATOM 1510 C CA . GLU A 1 199 ? 22.939 -18.610 -37.065 1.00 81.25 199 GLU A CA 1
ATOM 1511 C C . GLU A 1 199 ? 22.524 -19.541 -35.914 1.00 81.25 199 GLU A C 1
ATOM 1513 O O . GLU A 1 199 ? 22.544 -20.752 -36.081 1.00 81.25 199 GLU A O 1
ATOM 1518 N N . HIS A 1 200 ? 22.082 -18.989 -34.778 1.00 79.75 200 HIS A N 1
ATOM 1519 C CA . HIS A 1 200 ? 21.808 -19.749 -33.547 1.00 79.75 200 HIS A CA 1
ATOM 1520 C C . HIS A 1 200 ? 20.350 -19.619 -33.062 1.00 79.75 200 HIS A C 1
ATOM 1522 O O . HIS A 1 200 ? 20.078 -19.756 -31.874 1.00 79.75 200 HIS A O 1
ATOM 1528 N N . HIS A 1 201 ? 19.401 -19.302 -33.953 1.00 75.25 201 HIS A N 1
ATOM 1529 C CA . HIS A 1 201 ? 17.966 -19.233 -33.615 1.00 75.25 201 HIS A CA 1
ATOM 1530 C C . HIS A 1 201 ? 17.199 -20.533 -33.884 1.00 75.25 201 HIS A C 1
ATOM 1532 O O . HIS A 1 201 ? 16.136 -20.730 -33.310 1.00 75.25 201 HIS A O 1
ATOM 1538 N N . ALA A 1 202 ? 17.740 -21.425 -34.720 1.00 59.25 202 ALA A N 1
ATOM 1539 C CA . ALA A 1 202 ? 17.081 -22.667 -35.132 1.00 59.25 202 ALA A CA 1
ATOM 1540 C C . ALA A 1 202 ? 17.100 -23.781 -34.059 1.00 59.25 202 ALA A C 1
ATOM 1542 O O . ALA A 1 202 ? 16.493 -24.826 -34.247 1.00 59.25 202 ALA A O 1
ATOM 1543 N N . GLY A 1 203 ? 17.775 -23.569 -32.923 1.00 49.06 203 GLY A N 1
ATOM 1544 C CA . GLY A 1 203 ? 17.966 -24.591 -31.887 1.00 49.06 203 GLY A CA 1
ATOM 1545 C C . GLY A 1 203 ? 16.859 -24.706 -30.832 1.00 49.06 203 GLY A C 1
ATOM 1546 O O . GLY A 1 203 ? 16.959 -25.574 -29.971 1.00 49.06 203 GLY A O 1
ATOM 1547 N N . ALA A 1 204 ? 15.827 -23.854 -30.849 1.00 45.97 204 ALA A N 1
ATOM 1548 C CA . ALA A 1 204 ? 14.760 -23.917 -29.842 1.00 45.97 204 ALA A CA 1
ATOM 1549 C C . ALA A 1 204 ? 13.701 -24.998 -30.141 1.00 45.97 204 ALA A C 1
ATOM 1551 O O . ALA A 1 204 ? 13.143 -25.560 -29.201 1.00 45.97 204 ALA A O 1
ATOM 1552 N N . ASP A 1 205 ? 13.482 -25.340 -31.417 1.00 43.84 205 ASP A N 1
ATOM 1553 C CA . ASP A 1 205 ? 12.473 -26.330 -31.827 1.00 43.84 205 ASP A CA 1
ATOM 1554 C C . ASP A 1 205 ? 13.061 -27.738 -32.069 1.00 43.84 205 ASP A C 1
ATOM 1556 O O . ASP A 1 205 ? 12.382 -28.744 -31.859 1.00 43.84 205 ASP A O 1
ATOM 1560 N N . GLU A 1 206 ? 14.344 -27.865 -32.431 1.00 41.75 206 GLU A N 1
ATOM 1561 C CA . GLU A 1 206 ? 14.927 -29.164 -32.825 1.00 41.75 206 GLU A CA 1
ATOM 1562 C C . GLU A 1 206 ? 15.397 -30.046 -31.646 1.00 41.75 206 GLU A C 1
ATOM 1564 O O . GLU A 1 206 ? 15.610 -31.249 -31.817 1.00 41.75 206 GLU A O 1
ATOM 1569 N N . MET A 1 207 ? 15.463 -29.517 -30.415 1.00 39.75 207 MET A N 1
ATOM 1570 C CA . MET A 1 207 ? 15.762 -30.329 -29.219 1.00 39.75 207 MET A CA 1
ATOM 1571 C C . MET A 1 207 ? 14.617 -31.285 -28.829 1.00 39.75 207 MET A C 1
ATOM 1573 O O . MET A 1 207 ? 14.846 -32.234 -28.077 1.00 39.75 207 MET A O 1
ATOM 1577 N N . ALA A 1 208 ? 13.402 -31.073 -29.348 1.00 42.38 208 ALA A N 1
ATOM 1578 C CA . ALA A 1 208 ? 12.272 -31.978 -29.135 1.00 42.38 208 ALA A CA 1
ATOM 1579 C C . ALA A 1 208 ? 12.303 -33.211 -30.066 1.00 42.38 208 ALA A C 1
ATOM 1581 O O . ALA A 1 208 ? 11.815 -34.273 -29.680 1.00 42.38 208 ALA A O 1
ATOM 1582 N N . GLU A 1 209 ? 12.907 -33.114 -31.258 1.00 38.16 209 GLU A N 1
ATOM 1583 C CA . GLU A 1 209 ? 12.979 -34.225 -32.226 1.00 38.16 209 GLU A CA 1
ATOM 1584 C C . GLU A 1 209 ? 14.313 -34.998 -32.203 1.00 38.16 209 GLU A C 1
ATOM 1586 O O . GLU A 1 209 ? 14.320 -36.198 -32.495 1.00 38.16 209 GLU A O 1
ATOM 1591 N N . GLU A 1 210 ? 15.436 -34.377 -31.826 1.00 35.09 210 GLU A N 1
ATOM 1592 C CA . GLU A 1 210 ? 16.753 -35.046 -31.748 1.00 35.09 210 GLU A CA 1
ATOM 1593 C C . GLU A 1 210 ? 16.839 -36.028 -30.557 1.00 35.09 210 GLU A C 1
ATOM 1595 O O . GLU A 1 210 ? 17.375 -37.134 -30.681 1.00 35.09 210 GLU A O 1
ATOM 1600 N N . ALA A 1 211 ? 16.209 -35.697 -29.419 1.00 39.94 211 ALA A N 1
ATOM 1601 C CA . ALA A 1 211 ? 16.181 -36.547 -28.221 1.00 39.94 211 ALA A CA 1
ATOM 1602 C C . ALA A 1 211 ? 15.496 -37.915 -28.453 1.00 39.94 211 ALA A C 1
ATOM 1604 O O . ALA A 1 211 ? 15.791 -38.896 -27.759 1.00 39.94 211 ALA A O 1
ATOM 1605 N N . VAL A 1 212 ? 14.623 -38.003 -29.465 1.00 49.56 212 VAL A N 1
ATOM 1606 C CA . VAL A 1 212 ? 13.944 -39.238 -29.889 1.00 49.56 212 VAL A CA 1
ATOM 1607 C C . VAL A 1 212 ? 14.858 -40.126 -30.749 1.00 49.56 212 VAL A C 1
ATOM 1609 O O . VAL A 1 212 ? 14.679 -41.345 -30.773 1.00 49.56 212 VAL A O 1
ATOM 1612 N N . ARG A 1 213 ? 15.868 -39.561 -31.430 1.00 49.59 213 ARG A N 1
ATOM 1613 C CA . ARG A 1 213 ? 16.806 -40.330 -32.270 1.00 49.59 213 ARG A CA 1
ATOM 1614 C C . ARG A 1 213 ? 18.029 -40.839 -31.507 1.00 49.59 21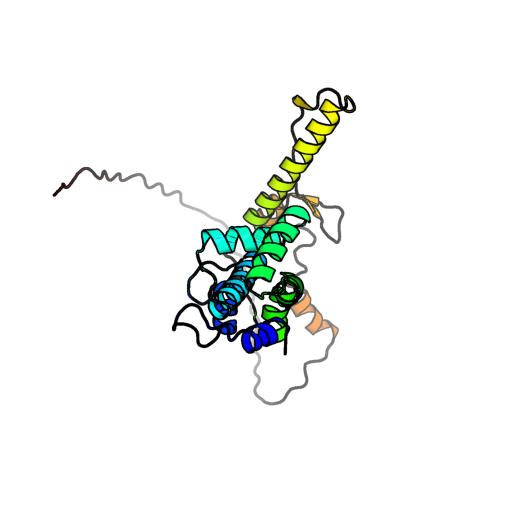3 ARG A C 1
ATOM 1616 O O . ARG A 1 213 ? 18.493 -41.931 -31.824 1.00 49.59 213 ARG A O 1
ATOM 1623 N N . GLU A 1 214 ? 18.523 -40.112 -30.505 1.00 47.22 214 GLU A N 1
ATOM 1624 C CA . GLU A 1 214 ? 19.753 -40.506 -29.793 1.00 47.22 214 GLU A CA 1
ATOM 1625 C C . GLU A 1 214 ? 19.544 -41.455 -28.605 1.00 47.22 214 GLU A C 1
ATOM 1627 O O . GLU A 1 214 ? 20.432 -42.249 -28.298 1.00 47.22 214 GLU A O 1
ATOM 1632 N N . THR A 1 215 ? 18.389 -41.432 -27.933 1.00 51.94 215 THR A N 1
ATOM 1633 C CA . THR A 1 215 ? 18.196 -42.284 -26.744 1.00 51.94 215 THR A CA 1
ATOM 1634 C C . THR A 1 215 ? 17.754 -43.703 -27.082 1.00 51.94 215 THR A C 1
ATOM 1636 O O . THR A 1 215 ? 17.994 -44.606 -26.286 1.00 51.94 215 THR A O 1
ATOM 1639 N N . GLY A 1 216 ? 17.122 -43.935 -28.240 1.00 42.62 216 GLY A N 1
ATOM 1640 C CA . GLY A 1 216 ? 16.631 -45.262 -28.636 1.00 42.62 216 GLY A CA 1
ATOM 1641 C C . GLY A 1 216 ? 15.676 -45.917 -27.624 1.00 42.62 216 GLY A C 1
ATOM 1642 O O . GLY A 1 216 ? 15.434 -47.120 -27.710 1.00 42.62 216 GLY A O 1
ATOM 1643 N N . VAL A 1 217 ? 15.142 -45.152 -26.667 1.00 43.84 217 VAL A N 1
ATOM 1644 C CA . VAL A 1 217 ? 14.241 -45.625 -25.616 1.00 43.84 217 VAL A CA 1
ATOM 1645 C C . VAL A 1 217 ? 12.918 -44.894 -25.789 1.00 43.84 217 VAL A C 1
ATOM 1647 O O . VAL A 1 217 ? 12.795 -43.707 -25.499 1.00 43.84 217 VAL A O 1
ATOM 1650 N N . ALA A 1 218 ? 11.922 -45.618 -26.293 1.00 41.06 218 ALA A N 1
ATOM 1651 C CA . ALA A 1 218 ? 10.540 -45.173 -26.217 1.00 41.06 218 ALA A CA 1
ATOM 1652 C C . ALA A 1 218 ? 10.097 -45.134 -24.740 1.00 41.06 218 ALA A C 1
ATOM 1654 O O . ALA A 1 218 ? 10.551 -45.970 -23.956 1.00 41.06 218 ALA A O 1
ATOM 1655 N N . PRO A 1 219 ? 9.201 -44.218 -24.336 1.00 45.06 219 PRO A N 1
ATOM 1656 C CA . PRO A 1 219 ? 8.545 -44.325 -23.040 1.00 45.06 219 PRO A CA 1
ATOM 1657 C C . PRO A 1 219 ? 7.713 -45.616 -23.004 1.00 45.06 219 PRO A C 1
ATOM 1659 O O . PRO A 1 219 ? 6.790 -45.799 -23.801 1.00 45.06 219 PRO A O 1
ATOM 1662 N N . ASP A 1 220 ? 8.057 -46.527 -22.094 1.00 42.59 220 ASP A N 1
ATOM 1663 C CA . ASP A 1 220 ? 7.301 -47.755 -21.858 1.00 42.59 220 ASP A CA 1
ATOM 1664 C C . ASP A 1 220 ? 5.890 -47.410 -21.360 1.00 42.59 220 ASP A C 1
ATOM 1666 O O . ASP A 1 220 ? 5.712 -46.871 -20.266 1.00 42.59 220 ASP A O 1
ATOM 1670 N N . GLY A 1 221 ? 4.874 -47.722 -22.172 1.00 38.44 221 GLY A N 1
ATOM 1671 C CA . GLY A 1 221 ? 3.491 -47.362 -21.860 1.00 38.44 221 GLY A CA 1
ATOM 1672 C C . GLY A 1 221 ? 2.408 -47.954 -22.767 1.00 38.44 221 GLY A C 1
ATOM 1673 O O . GLY A 1 221 ? 1.527 -47.222 -23.184 1.00 38.44 221 GLY A O 1
ATOM 1674 N N . GLY A 1 222 ? 2.462 -49.263 -23.049 1.00 31.77 222 GLY A N 1
ATOM 1675 C CA . GLY A 1 222 ? 1.280 -50.137 -23.201 1.00 31.77 222 GLY A CA 1
ATOM 1676 C C . GLY A 1 222 ? 0.362 -50.049 -24.442 1.00 31.77 222 GLY A C 1
ATOM 1677 O O . GLY A 1 222 ? -0.472 -49.160 -24.521 1.00 31.77 222 GLY A O 1
ATOM 1678 N N . ALA A 1 223 ? 0.405 -51.132 -25.248 1.00 34.72 223 ALA A N 1
ATOM 1679 C CA . ALA A 1 223 ? -0.680 -51.781 -26.031 1.00 34.72 223 ALA A CA 1
ATOM 1680 C C . ALA A 1 223 ? -1.390 -50.975 -27.153 1.00 34.72 223 ALA A C 1
ATOM 1682 O O . ALA A 1 223 ? -1.749 -49.826 -26.978 1.00 34.72 223 ALA A O 1
ATOM 1683 N N . ASP A 1 224 ? -1.757 -51.495 -28.327 1.00 32.16 224 ASP A N 1
ATOM 1684 C CA . ASP A 1 224 ? -1.617 -52.779 -29.021 1.00 32.16 224 ASP A CA 1
ATOM 1685 C C . ASP A 1 224 ? -2.089 -52.553 -30.481 1.00 32.16 224 ASP A C 1
ATOM 1687 O O . ASP A 1 224 ? -3.058 -51.839 -30.727 1.00 32.16 224 ASP A O 1
ATOM 1691 N N . SER A 1 225 ? -1.444 -53.251 -31.419 1.00 38.31 225 SER A N 1
ATOM 1692 C CA . SER A 1 225 ? -1.926 -53.678 -32.744 1.00 38.31 225 SER A CA 1
ATOM 1693 C C . SER A 1 225 ? -2.275 -52.672 -33.862 1.00 38.31 225 SER A C 1
ATOM 1695 O O . SER A 1 225 ? -3.127 -51.800 -33.747 1.00 38.31 225 SER A O 1
ATOM 1697 N N . GLY A 1 226 ? -1.729 -52.964 -35.055 1.00 31.55 226 GLY A N 1
ATOM 1698 C CA . GLY A 1 226 ? -2.463 -52.781 -36.317 1.00 31.55 226 GLY A CA 1
ATOM 1699 C C . GLY A 1 226 ? -1.774 -51.951 -37.399 1.00 31.55 226 GLY A C 1
ATOM 1700 O O . GLY A 1 226 ? -2.242 -50.876 -37.748 1.00 31.55 226 GLY A O 1
ATOM 1701 N N . GLY A 1 227 ? -0.680 -52.457 -37.973 1.00 30.05 227 GLY A N 1
ATOM 1702 C CA . GLY A 1 227 ? 0.033 -51.773 -39.055 1.00 30.05 227 GLY A CA 1
ATOM 1703 C C . GLY A 1 227 ? -0.698 -51.710 -40.402 1.00 30.05 227 GLY A C 1
ATOM 1704 O O . GLY A 1 227 ? -1.623 -52.473 -40.665 1.00 30.05 227 GLY A O 1
ATOM 1705 N N . ARG A 1 228 ? -0.174 -50.878 -41.312 1.00 33.69 228 ARG A N 1
ATOM 1706 C CA . ARG A 1 228 ? 0.189 -51.266 -42.689 1.00 33.69 228 ARG A CA 1
ATOM 1707 C C . ARG A 1 228 ? 0.890 -50.126 -43.432 1.00 33.69 228 ARG A C 1
ATOM 1709 O O . ARG A 1 228 ? 0.431 -48.994 -43.467 1.00 33.69 228 ARG A O 1
ATOM 1716 N N . LEU A 1 229 ? 1.997 -50.508 -44.059 1.00 35.31 229 LEU A N 1
ATOM 1717 C CA . LEU A 1 229 ? 2.830 -49.753 -44.992 1.00 35.31 229 LEU A CA 1
ATOM 1718 C C . LEU A 1 229 ? 2.082 -49.358 -46.275 1.00 35.31 229 LEU A C 1
ATOM 1720 O O . LEU A 1 229 ? 1.296 -50.162 -46.780 1.00 35.31 229 LEU A O 1
ATOM 1724 N N . ARG A 1 230 ? 2.463 -48.207 -46.852 1.00 33.38 230 ARG A N 1
ATOM 1725 C CA . ARG A 1 230 ? 2.667 -47.883 -48.293 1.00 33.38 230 ARG A CA 1
ATOM 1726 C C . ARG A 1 230 ? 2.588 -46.357 -48.459 1.00 33.38 230 ARG A C 1
ATOM 1728 O O . ARG A 1 230 ? 1.788 -45.736 -47.786 1.00 33.38 230 ARG A O 1
ATOM 1735 N N . ALA A 1 231 ? 3.285 -45.667 -49.351 1.00 32.22 231 ALA A N 1
ATOM 1736 C CA . ALA A 1 231 ? 4.369 -45.946 -50.280 1.00 32.22 231 ALA A CA 1
ATOM 1737 C C . ALA A 1 231 ? 4.911 -44.568 -50.715 1.00 32.22 231 ALA A C 1
ATOM 1739 O O . ALA A 1 231 ? 4.170 -43.588 -50.742 1.00 32.22 231 ALA A O 1
ATOM 1740 N N . VAL A 1 232 ? 6.190 -44.519 -51.073 1.00 37.97 232 VAL A N 1
ATOM 1741 C CA . VAL A 1 232 ? 6.858 -43.377 -51.706 1.00 37.97 232 VAL A CA 1
ATOM 1742 C C . VAL A 1 232 ? 6.349 -43.192 -53.138 1.00 37.97 232 VAL A C 1
ATOM 1744 O O . VAL A 1 232 ? 6.247 -44.176 -53.869 1.00 37.97 232 VAL A O 1
ATOM 1747 N N . LEU A 1 233 ? 6.144 -41.942 -53.563 1.00 33.66 233 LEU A N 1
ATOM 1748 C CA . LEU A 1 233 ? 6.262 -41.510 -54.961 1.00 33.66 233 LEU A CA 1
ATOM 1749 C C . LEU A 1 233 ? 6.789 -40.059 -55.009 1.00 33.66 233 LEU A C 1
ATOM 1751 O O . LEU A 1 233 ? 6.214 -39.203 -54.339 1.00 33.66 233 LEU A O 1
ATOM 1755 N N . PRO A 1 234 ? 7.843 -39.762 -55.794 1.00 47.84 234 PRO A N 1
ATOM 1756 C CA . PRO A 1 234 ? 8.321 -38.406 -56.036 1.00 47.84 234 PRO A CA 1
ATOM 1757 C C . PRO A 1 234 ? 7.815 -37.872 -57.387 1.00 47.84 234 PRO A C 1
ATOM 1759 O O . PRO A 1 234 ? 7.836 -38.580 -58.393 1.00 47.84 234 PRO A O 1
ATOM 1762 N N . ILE A 1 235 ? 7.403 -36.607 -57.425 1.00 40.41 235 ILE A N 1
ATOM 1763 C CA . ILE A 1 235 ? 7.156 -35.795 -58.632 1.00 40.41 235 ILE A CA 1
ATOM 1764 C C . ILE A 1 235 ? 7.527 -34.371 -58.187 1.00 40.41 235 ILE A C 1
ATOM 1766 O O . ILE A 1 235 ? 7.055 -33.933 -57.149 1.00 40.41 235 ILE A O 1
ATOM 1770 N N . GLY A 1 236 ? 8.444 -33.622 -58.789 1.00 30.23 236 GLY A N 1
ATOM 1771 C CA . GLY A 1 236 ? 8.681 -33.396 -60.208 1.00 30.23 236 GLY A CA 1
ATOM 1772 C C . GLY A 1 236 ? 8.565 -31.881 -60.423 1.00 30.23 236 GLY A C 1
ATOM 1773 O O . GLY A 1 236 ? 7.600 -31.263 -59.987 1.00 30.23 236 GLY A O 1
ATOM 1774 N N . ALA A 1 237 ? 9.595 -31.285 -61.018 1.00 41.53 237 ALA A N 1
ATOM 1775 C CA . ALA A 1 237 ? 9.751 -29.851 -61.243 1.00 41.53 237 ALA A CA 1
ATOM 1776 C C . ALA A 1 237 ? 8.646 -29.226 -62.114 1.00 41.53 237 ALA A C 1
ATOM 1778 O O . ALA A 1 237 ? 8.320 -29.805 -63.143 1.00 41.53 237 ALA A O 1
ATOM 1779 N N . LEU A 1 238 ? 8.200 -28.006 -61.777 1.00 40.44 238 LEU A N 1
ATOM 1780 C CA . LEU A 1 238 ? 7.651 -26.975 -62.681 1.00 40.44 238 LEU A CA 1
ATOM 1781 C C . LEU A 1 238 ? 7.910 -25.606 -62.015 1.00 40.44 238 LEU A C 1
ATOM 1783 O O . LEU A 1 238 ? 7.531 -25.400 -60.871 1.00 40.44 238 LEU A O 1
ATOM 1787 N N . SER A 1 239 ? 8.801 -24.768 -62.545 1.00 33.84 239 SER A N 1
ATOM 1788 C CA . SER A 1 239 ? 8.634 -23.840 -63.675 1.00 33.84 239 SER A CA 1
ATOM 1789 C C . SER A 1 239 ? 7.902 -22.545 -63.305 1.00 33.84 239 SER A C 1
ATOM 1791 O O . SER A 1 239 ? 6.759 -22.533 -62.864 1.00 33.84 239 SER A O 1
ATOM 1793 N N . SER A 1 240 ? 8.626 -21.457 -63.538 1.00 40.59 240 SER A N 1
ATOM 1794 C CA . SER A 1 240 ? 8.289 -20.045 -63.418 1.00 40.59 240 SER A CA 1
ATOM 1795 C C . SER A 1 240 ? 7.377 -19.532 -64.544 1.00 40.59 240 SER A C 1
ATOM 1797 O O . SER A 1 240 ? 7.439 -20.033 -65.665 1.00 40.59 240 SER A O 1
ATOM 1799 N N . ALA A 1 241 ? 6.592 -18.500 -64.197 1.00 36.72 241 ALA A N 1
ATOM 1800 C CA . ALA A 1 241 ? 5.802 -17.519 -64.980 1.00 36.72 241 ALA A CA 1
ATOM 1801 C C . ALA A 1 241 ? 4.461 -17.344 -64.234 1.00 36.72 241 ALA A C 1
ATOM 1803 O O . ALA A 1 241 ? 3.858 -18.339 -63.864 1.00 36.72 241 ALA A O 1
ATOM 1804 N N . GLY A 1 242 ? 3.906 -16.178 -63.911 1.00 32.78 242 GLY A N 1
ATOM 1805 C CA . GLY A 1 242 ? 3.989 -14.813 -64.422 1.00 32.78 242 GLY A CA 1
ATOM 1806 C C . GLY A 1 242 ? 2.562 -14.228 -64.325 1.00 32.78 242 GLY A C 1
ATOM 1807 O O . GLY A 1 242 ? 1.609 -14.994 -64.448 1.00 32.78 242 GLY A O 1
ATOM 1808 N N . LEU A 1 243 ? 2.433 -12.897 -64.183 1.00 35.47 243 LEU A N 1
ATOM 1809 C CA . LEU A 1 243 ? 1.184 -12.089 -64.167 1.00 35.47 243 LEU A CA 1
ATOM 1810 C C . LEU A 1 243 ? 0.444 -12.078 -62.803 1.00 35.47 243 LEU A C 1
ATOM 1812 O O . LEU A 1 243 ? 0.393 -13.089 -62.124 1.00 35.47 243 LEU A O 1
ATOM 1816 N N . ALA A 1 244 ? -0.151 -10.990 -62.305 1.00 40.28 244 ALA A N 1
ATOM 1817 C CA . ALA A 1 244 ? -0.537 -9.721 -62.913 1.00 40.28 244 ALA A CA 1
ATOM 1818 C C . ALA A 1 244 ? -0.571 -8.598 -61.856 1.00 40.28 244 ALA A C 1
ATOM 1820 O O . ALA A 1 244 ? -0.980 -8.811 -60.716 1.00 40.28 244 ALA A O 1
ATOM 1821 N N . LEU A 1 245 ? -0.187 -7.394 -62.282 1.00 42.59 245 LEU A N 1
ATOM 1822 C CA . LEU A 1 245 ? -0.517 -6.131 -61.628 1.00 42.59 245 LEU A CA 1
ATOM 1823 C C . LEU A 1 245 ? -2.017 -5.864 -61.812 1.00 42.59 245 LEU A C 1
ATOM 1825 O O . LEU A 1 245 ? -2.523 -5.955 -62.930 1.00 42.59 245 LEU A O 1
ATOM 1829 N N . GLY A 1 246 ? -2.706 -5.529 -60.724 1.00 37.03 246 GLY A N 1
ATOM 1830 C CA . GLY A 1 246 ? -4.102 -5.106 -60.725 1.00 37.03 246 GLY A CA 1
ATOM 1831 C C . GLY A 1 246 ? -4.278 -3.929 -59.779 1.00 37.03 246 GLY A C 1
ATOM 1832 O O . GLY A 1 246 ? -4.413 -4.110 -58.574 1.00 37.03 246 GLY A O 1
ATOM 1833 N N . GLU A 1 247 ? -4.229 -2.729 -60.346 1.00 39.38 247 GLU A N 1
ATOM 1834 C CA . GLU A 1 247 ? -4.598 -1.472 -59.707 1.00 39.38 247 GLU A CA 1
ATOM 1835 C C . GLU A 1 247 ? -6.116 -1.436 -59.477 1.00 39.38 247 GLU A C 1
ATOM 1837 O O . GLU A 1 247 ? -6.882 -1.687 -60.406 1.00 39.38 247 GLU A O 1
ATOM 1842 N N . PHE A 1 248 ? -6.564 -1.062 -58.277 1.00 37.69 248 PHE A N 1
ATOM 1843 C CA . PHE A 1 248 ? -7.907 -0.516 -58.081 1.00 37.69 248 PHE A CA 1
ATOM 1844 C C . PHE A 1 248 ? -7.846 0.716 -57.183 1.00 37.69 248 PHE A C 1
ATOM 1846 O O . PHE A 1 248 ? -7.448 0.673 -56.022 1.00 37.69 248 PHE A O 1
ATOM 1853 N N . SER A 1 249 ? -8.232 1.827 -57.800 1.00 38.97 249 SER A N 1
ATOM 1854 C CA . SER A 1 249 ? -8.387 3.156 -57.232 1.00 38.97 249 SER A CA 1
ATOM 1855 C C . SER A 1 249 ? -9.762 3.308 -56.576 1.00 38.97 249 SER A C 1
ATOM 1857 O O . SER A 1 249 ? -10.764 2.896 -57.153 1.00 38.97 249 SER A O 1
ATOM 1859 N N . GLY A 1 250 ? -9.776 3.951 -55.404 1.00 34.91 250 GLY A N 1
ATOM 1860 C CA . GLY A 1 250 ? -10.697 5.031 -55.039 1.00 34.91 250 GLY A CA 1
ATOM 1861 C C . GLY A 1 250 ? -12.197 4.747 -54.890 1.00 34.91 250 GLY A C 1
ATOM 1862 O O . GLY A 1 250 ? -12.915 4.588 -55.870 1.00 34.91 250 GLY A O 1
ATOM 1863 N N . ALA A 1 251 ? -12.704 4.935 -53.669 1.00 37.00 251 ALA A N 1
ATOM 1864 C CA . ALA A 1 251 ? -13.980 5.617 -53.455 1.00 37.00 251 ALA A CA 1
ATOM 1865 C C . ALA A 1 251 ? -13.983 6.318 -52.090 1.00 37.00 251 ALA A C 1
ATOM 1867 O O . ALA A 1 251 ? -13.806 5.696 -51.045 1.00 37.00 251 ALA A O 1
ATOM 1868 N N . ALA A 1 252 ? -14.163 7.635 -52.139 1.00 37.78 252 ALA A N 1
ATOM 1869 C CA . ALA A 1 252 ? -14.440 8.502 -51.009 1.00 37.78 252 ALA A CA 1
ATOM 1870 C C . ALA A 1 252 ? -15.841 8.230 -50.441 1.00 37.78 252 ALA A C 1
ATOM 1872 O O . ALA A 1 252 ? -16.768 7.943 -51.198 1.00 37.78 252 ALA A O 1
ATOM 1873 N N . LEU A 1 253 ? -16.016 8.435 -49.136 1.00 38.19 253 LEU A N 1
ATOM 1874 C CA . LEU A 1 253 ? -17.313 8.819 -48.591 1.00 38.19 253 LEU A CA 1
ATOM 1875 C C . LEU A 1 253 ? -17.128 9.852 -47.481 1.00 38.19 253 LEU A C 1
ATOM 1877 O O . LEU A 1 253 ? -16.513 9.596 -46.448 1.00 38.19 253 LEU A O 1
ATOM 1881 N N . GLU A 1 254 ? -17.663 11.037 -47.766 1.00 34.62 254 GLU A N 1
ATOM 1882 C CA . GLU A 1 254 ? -17.987 12.085 -46.812 1.00 34.62 254 GLU A CA 1
ATOM 1883 C C . GLU A 1 254 ? -18.954 11.569 -45.739 1.00 34.62 254 GLU A C 1
ATOM 1885 O O . GLU A 1 254 ? -19.871 10.801 -46.037 1.00 34.62 254 GLU A O 1
ATOM 1890 N N . LEU A 1 255 ? -18.828 12.088 -44.516 1.00 36.31 255 LEU A N 1
ATOM 1891 C CA . LEU A 1 255 ? -19.942 12.135 -43.576 1.00 36.31 255 LEU A CA 1
ATOM 1892 C C . LEU A 1 255 ? -20.094 13.569 -43.060 1.00 36.31 255 LEU A C 1
ATOM 1894 O O . LEU A 1 255 ? -19.299 14.056 -42.257 1.00 36.31 255 LEU A O 1
ATOM 1898 N N . VAL A 1 256 ? -21.131 14.241 -43.554 1.00 37.38 256 VAL A N 1
ATOM 1899 C CA . VAL A 1 256 ? -21.610 15.541 -43.085 1.00 37.38 256 VAL A CA 1
ATOM 1900 C C . VAL A 1 256 ? -22.896 15.333 -42.276 1.00 37.38 256 VAL A C 1
ATOM 1902 O O . VAL A 1 256 ? -23.811 14.652 -42.724 1.00 37.38 256 VAL A O 1
ATOM 1905 N N . ALA A 1 257 ? -22.941 16.029 -41.135 1.00 37.84 257 ALA A N 1
ATOM 1906 C CA . ALA A 1 257 ? -24.099 16.594 -40.428 1.00 37.84 257 ALA A CA 1
ATOM 1907 C C . ALA A 1 257 ? -25.011 15.727 -39.519 1.00 37.84 257 ALA A C 1
ATOM 1909 O O . ALA A 1 257 ? -25.873 14.982 -39.963 1.00 37.84 257 ALA A O 1
ATOM 1910 N N . ALA A 1 258 ? -24.903 16.055 -38.222 1.00 38.59 258 ALA A N 1
ATOM 1911 C CA . ALA A 1 258 ? -25.908 16.767 -37.408 1.00 38.59 258 ALA A CA 1
ATOM 1912 C C . ALA A 1 258 ? -27.159 16.047 -36.856 1.00 38.59 258 ALA A C 1
ATOM 1914 O O . ALA A 1 258 ? -28.072 15.689 -37.589 1.00 38.59 258 ALA A O 1
ATOM 1915 N N . ALA A 1 259 ? -27.263 16.066 -35.519 1.00 40.81 259 ALA A N 1
ATOM 1916 C CA . ALA A 1 259 ? -28.401 16.538 -34.702 1.00 40.81 259 ALA A CA 1
ATOM 1917 C C . ALA A 1 259 ? -27.895 16.594 -33.236 1.00 40.81 259 ALA A C 1
ATOM 1919 O O . ALA A 1 259 ? -27.260 15.646 -32.793 1.00 40.81 259 ALA A O 1
ATOM 1920 N N . GLY A 1 260 ? -27.963 17.683 -32.459 1.00 37.59 260 GLY A N 1
ATOM 1921 C CA . GLY A 1 260 ? -29.122 18.538 -32.166 1.00 37.59 260 GLY A CA 1
ATOM 1922 C C . GLY A 1 260 ? -29.792 18.024 -30.880 1.00 37.59 260 GLY A C 1
ATOM 1923 O O . GLY A 1 260 ? -30.588 17.101 -30.958 1.00 37.59 260 GLY A O 1
ATOM 1924 N N . MET A 1 261 ? -29.272 18.376 -29.697 1.00 41.88 261 MET A N 1
ATOM 1925 C CA . MET A 1 261 ? -29.849 19.347 -28.740 1.00 41.88 261 MET A CA 1
ATOM 1926 C C . MET A 1 261 ? -31.287 19.056 -28.271 1.00 41.88 261 MET A C 1
ATOM 1928 O O . MET A 1 261 ? -32.234 19.286 -29.020 1.00 41.88 261 MET A O 1
ATOM 1932 N N . ALA A 1 262 ? -31.419 18.704 -26.988 1.00 49.56 262 ALA A N 1
ATOM 1933 C CA . ALA A 1 262 ? -32.347 19.310 -26.027 1.00 49.56 262 ALA A CA 1
ATOM 1934 C C . ALA A 1 262 ? -31.849 19.015 -24.605 1.00 49.56 262 ALA A C 1
ATOM 1936 O O . ALA A 1 262 ? -31.472 17.847 -24.361 1.00 49.56 262 ALA A O 1
#

Foldseek 3Di:
DALLVVLCVVLVQADPDPPAPGPLRVLLCQQQVVVVDDHDALVVSLLVSLLSSVQSVCVVLVHDDDPVCSVQLSCLLPDPDPVSNVVSQVVCVVSVHHSCVSSVSGDDSVSSVCCQCPVVVRDRDPPPDPDCVVVVVVVVVQVVVQVVVLVVLVVCVVVVNDPCSVVDHDDDFDWDADPPDRQIDTPVVCVVVVHRDPVPRVPPPCVVPVVCVPPVDDPDDDDDDDDDDDDDDDDDDDDDDDDDDDDDDDDDDDDDDDDDDD

InterPro domains:
  IPR048925 Rod-determining factor A [PF21811] (2-197)

Secondary structure (DSSP, 8-state):
--HHHHHHHHHT---SSTT-SSHHHHHHHHHHTTTSSPPPPHHHHHHHHHHHHHHHHHHHTT----HHHHHHHHHHHHSS-HHHHHHHHHHHHHTT--HHHHHHHSPPHHHHHHIIIIIS---------SS-HHHHHHHHHHHHHHHHHHHHHHHHHHTTSSTTTTT-------EEE-SSSS-EEEHHHHHHHT-S-SSSSTTTTTHHHHHHHHS-----------------------------------------------

Organism: NCBI:txid255616

pLDDT: mean 75.13, std 22.6, range [30.05, 98.25]

Sequence (262 aa):
MCKVDVAIERYGLAAPTGRYDSVDDYLLARWTGADGGESEGYKSLTAWFNKRLLARVYERNGRDVTDVRLDAEYEALVGDDELDYGDVAADLATDGIDADELTGAMASWSTMRRHLNDCLDGEKPTVEASSDWERNSVDIARETVRQKAESALASLGKKGRLAGAGDAGVDVQVKVSCAECPTRVPLEDALDRGFVCQEHHAGADEMAEEAVRETGVAPDGGADSGGRLRAVLPIGALSSAGLALGEFSGAALELVAAAGMA

Radius of gyration: 31.34 Å; chains: 1; bounding box: 66×75×89 Å